Protein AF-A0A927RH29-F1 (afdb_monomer_lite)

Secondary structure (DSSP, 8-state):
------------SS----THHHHTT--TT----S-PPEEEEEEEEEESSEEEEES-SEEETT--EEEEEEEPTTEEEEEEEETTEE-GGG-BTTEEEE-S--S-EEEEEEEEE-TT-EEEPB-SSPPPSSSS--GGGGGSPEEE--EEEETTS--------EEEEEEETTEEEEEEEEE-TT--TT-EEEEEEESS-SS-S--B-TTT--B--------GGGTEEEEEEETTS-EEPPTT---TTT-EEEEEEETTEEEEEEEEE--SSSPP-TT-EEEEEEEEEEE-TT-SSEEEEEESS-----SSS---S-S----TT--------PEEEEE-----

Foldseek 3Di:
DDDDPDPPDPDDDDDDDDPVVVVPPPDPPDDPPDDQDKAAEDEDAEAAAWDKDKPDGIDGAQAKIKIATGGAFQKDWPFKDKPNHTCPVVQDPRMDMDGRDDYYIYIYTYMDGDPQAFEAEAPPPDDDQAFDDDPVQVQGDKQQLQAKDFPVGDDGDGFRWIKTWHDHQFFIKIKTDGFDQADDDPKKKKKWKALQDFWFCQPCPPVNSDRDSPPLLPPLQQRTAMWIAGQQRDTFDFVNHDPVVFKDWHKDQDNGGIIIMMTGTGNYPDGDDAFGKMFIWMKIFDDHPPDLDTRMMTIRVRPDPPDDDDPLPDPPGQRVSGDDDRPDITHIYGHHYHDD

Radius of gyration: 29.56 Å; chains: 1; bounding box: 60×44×100 Å

pLDDT: mean 71.75, std 21.72, range [25.16, 98.06]

Structure (mmCIF, N/CA/C/O backbone):
data_AF-A0A927RH29-F1
#
_entry.id   AF-A0A927RH29-F1
#
loop_
_atom_site.group_PDB
_atom_site.id
_atom_site.type_symbol
_atom_site.label_atom_id
_atom_site.label_alt_id
_atom_site.label_comp_id
_atom_site.label_asym_id
_atom_site.label_entity_id
_atom_site.label_seq_id
_atom_site.pdbx_PDB_ins_code
_atom_site.Cartn_x
_atom_site.Cartn_y
_atom_site.Cartn_z
_atom_site.occupancy
_atom_site.B_iso_or_equiv
_atom_site.auth_seq_id
_atom_site.auth_comp_id
_atom_site.auth_asym_id
_atom_site.auth_atom_id
_atom_site.pdbx_PDB_model_num
ATOM 1 N N . MET A 1 1 ? -6.972 16.260 46.320 1.00 31.03 1 MET A N 1
ATOM 2 C CA . MET A 1 1 ? -7.928 16.038 45.221 1.00 31.03 1 MET A CA 1
ATOM 3 C C . MET A 1 1 ? -7.974 14.531 44.972 1.00 31.03 1 MET A C 1
ATOM 5 O O . MET A 1 1 ? -7.191 14.024 44.192 1.00 31.03 1 MET A O 1
ATOM 9 N N . TYR A 1 2 ? -8.796 13.814 45.741 1.00 25.16 2 TYR A N 1
ATOM 10 C CA . TYR A 1 2 ? -9.277 12.467 45.424 1.00 25.16 2 TYR A CA 1
ATOM 11 C C . TYR A 1 2 ? -10.787 12.514 45.639 1.00 25.16 2 TYR A C 1
ATOM 13 O O . TYR A 1 2 ? -11.258 13.100 46.615 1.00 25.16 2 TYR A O 1
ATOM 21 N N . SER A 1 3 ? -11.498 12.023 44.631 1.00 26.33 3 SER A N 1
ATOM 22 C CA . SER A 1 3 ? -12.940 12.109 44.432 1.00 26.33 3 SER A CA 1
ATOM 23 C C . SER A 1 3 ? -13.722 11.602 45.646 1.00 26.33 3 SER A C 1
ATOM 25 O O . SER A 1 3 ? -13.503 10.486 46.114 1.00 26.33 3 SER A O 1
ATOM 27 N N . VAL A 1 4 ? -14.629 12.434 46.161 1.00 28.95 4 VAL A N 1
ATOM 28 C CA . VAL A 1 4 ? -15.566 12.065 47.225 1.00 28.95 4 VAL A CA 1
ATOM 29 C C . VAL A 1 4 ? -16.703 11.276 46.581 1.00 28.95 4 VAL A C 1
ATOM 31 O O . VAL A 1 4 ? -17.595 11.852 45.956 1.00 28.95 4 VAL A O 1
ATOM 34 N N . LEU A 1 5 ? -16.662 9.951 46.730 1.00 30.53 5 LEU A N 1
ATOM 35 C CA . LEU A 1 5 ? -17.785 9.070 46.427 1.00 30.53 5 LEU A CA 1
ATOM 36 C C . LEU A 1 5 ? -18.948 9.473 47.343 1.00 30.53 5 LEU A C 1
ATOM 38 O O . LEU A 1 5 ? -18.948 9.202 48.543 1.00 30.53 5 LEU A O 1
ATOM 42 N N . SER A 1 6 ? -19.909 10.202 46.785 1.00 30.77 6 SER A N 1
ATOM 43 C CA . SER A 1 6 ? -21.075 10.682 47.519 1.00 30.77 6 SER A CA 1
ATOM 44 C C . SER A 1 6 ? -22.064 9.527 47.661 1.00 30.77 6 SER A C 1
ATOM 46 O O . SER A 1 6 ? -22.909 9.310 46.799 1.00 30.77 6 SER A O 1
ATOM 48 N N . ILE A 1 7 ? -21.934 8.751 48.737 1.00 37.16 7 ILE A N 1
ATOM 49 C CA . ILE A 1 7 ? -22.943 7.767 49.139 1.00 37.16 7 ILE A CA 1
ATOM 50 C C . ILE A 1 7 ? -24.111 8.551 49.745 1.00 37.16 7 ILE A C 1
ATOM 52 O O . ILE A 1 7 ? -24.059 8.993 50.893 1.00 37.16 7 ILE A O 1
ATOM 56 N N . LEU A 1 8 ? -25.161 8.768 48.953 1.00 33.16 8 LEU A N 1
ATOM 57 C CA . LEU A 1 8 ? -26.413 9.347 49.428 1.00 33.16 8 LEU A CA 1
ATOM 58 C C . LEU A 1 8 ? -27.183 8.270 50.208 1.00 33.16 8 LEU A C 1
ATOM 60 O O . LEU A 1 8 ? -27.933 7.479 49.643 1.00 33.16 8 LEU A O 1
ATOM 64 N N . LEU A 1 9 ? -26.965 8.215 51.521 1.00 36.88 9 LEU A N 1
ATOM 65 C CA . LEU A 1 9 ? -27.687 7.315 52.414 1.00 36.88 9 LEU A CA 1
ATOM 66 C C . LEU A 1 9 ? -29.057 7.935 52.747 1.00 36.88 9 LEU A C 1
ATOM 68 O O . LEU A 1 9 ? -29.173 8.772 53.642 1.00 36.88 9 LEU A O 1
ATOM 72 N N . VAL A 1 10 ? -30.110 7.553 52.020 1.00 34.38 10 VAL A N 1
ATOM 73 C CA . VAL A 1 10 ? -31.491 7.901 52.394 1.00 34.38 10 VAL A CA 1
ATOM 74 C C . VAL A 1 10 ? -31.928 6.960 53.515 1.00 34.38 10 VAL A C 1
ATOM 76 O O . VAL A 1 10 ? -32.541 5.922 53.276 1.00 34.38 10 VAL A O 1
ATOM 79 N N . LEU A 1 11 ? -31.592 7.305 54.758 1.00 37.84 11 LEU A N 1
ATOM 80 C CA . LEU A 1 11 ? -32.200 6.665 55.920 1.00 37.84 11 LEU A CA 1
ATOM 81 C C . LEU A 1 11 ? -33.554 7.323 56.182 1.00 37.84 11 LEU A C 1
ATOM 83 O O . LEU A 1 11 ? -33.650 8.447 56.675 1.00 37.84 11 LEU A O 1
ATOM 87 N N . GLY A 1 12 ? -34.617 6.602 55.831 1.00 36.62 12 GLY A N 1
ATOM 88 C CA . GLY A 1 12 ? -35.939 6.876 56.368 1.00 36.62 12 GLY A CA 1
ATOM 89 C C . GLY A 1 12 ? -35.887 6.807 57.895 1.00 36.62 12 GLY A C 1
ATOM 90 O O . GLY A 1 12 ? -35.445 5.807 58.449 1.00 36.62 12 GLY A O 1
ATOM 91 N N . LEU A 1 13 ? -36.379 7.874 58.531 1.00 38.78 13 LEU A N 1
ATOM 92 C CA . LEU A 1 13 ? -36.550 8.075 59.976 1.00 38.78 13 LEU A CA 1
ATOM 93 C C . LEU A 1 13 ? -35.280 8.486 60.758 1.00 38.78 13 LEU A C 1
ATOM 95 O O . LEU A 1 13 ? -34.628 7.696 61.425 1.00 38.78 13 LEU A O 1
ATOM 99 N N . GLY A 1 14 ? -35.034 9.800 60.794 1.00 37.03 14 GLY A N 1
ATOM 100 C CA . GLY A 1 14 ? -34.924 10.516 62.074 1.00 37.03 14 GLY A CA 1
ATOM 101 C C . GLY A 1 14 ? -33.607 10.504 62.861 1.00 37.03 14 GLY A C 1
ATOM 102 O O . GLY A 1 14 ? -33.621 11.018 63.976 1.00 37.03 14 GLY A O 1
ATOM 103 N N . CYS A 1 15 ? -32.484 10.011 62.334 1.00 37.75 15 CYS A N 1
ATOM 104 C CA . CYS A 1 15 ? -31.188 10.122 63.020 1.00 37.75 15 CYS A CA 1
ATOM 105 C C . CYS A 1 15 ? -30.146 10.864 62.175 1.00 37.75 15 CYS A C 1
ATOM 107 O O . CYS A 1 15 ? -29.741 10.405 61.111 1.00 37.75 15 CYS A O 1
ATOM 109 N N . SER A 1 16 ? -29.693 12.018 62.671 1.00 42.19 16 SER A N 1
ATOM 110 C CA . SER A 1 16 ? -28.527 12.736 62.156 1.00 42.19 16 SER A CA 1
ATOM 111 C C . SER A 1 16 ? -27.254 12.123 62.745 1.00 42.19 16 SER A C 1
ATOM 113 O O . SER A 1 16 ? -26.939 12.370 63.908 1.00 42.19 16 SER A O 1
ATOM 115 N N . CYS A 1 17 ? -26.518 11.341 61.960 1.00 44.75 17 CYS A N 1
ATOM 116 C CA . CYS A 1 17 ? -25.171 10.899 62.323 1.00 44.75 17 CYS A CA 1
ATOM 117 C C . CYS A 1 17 ? -24.142 11.808 61.641 1.00 44.75 17 CYS A C 1
ATOM 119 O O . CYS A 1 17 ? -24.267 12.122 60.457 1.00 44.75 17 CYS A O 1
ATOM 121 N N . SER A 1 18 ? -23.141 12.266 62.394 1.00 46.47 18 SER A N 1
ATOM 122 C CA . SER A 1 18 ? -22.056 13.090 61.853 1.00 46.47 18 SER A CA 1
ATOM 123 C C . SER A 1 18 ? -20.977 12.206 61.218 1.00 46.47 18 SER A C 1
ATOM 125 O O . SER A 1 18 ? -20.671 11.129 61.727 1.00 46.47 18 SER A O 1
ATOM 127 N N . LEU A 1 19 ? -20.373 12.675 60.122 1.00 45.78 19 LEU A N 1
ATOM 128 C CA . LEU A 1 19 ? -19.355 11.954 59.339 1.00 45.78 19 LEU A CA 1
ATOM 129 C C . LEU A 1 19 ? -18.135 11.502 60.177 1.00 45.78 19 LEU A C 1
ATOM 131 O O . LEU A 1 19 ? -17.440 10.564 59.797 1.00 45.78 19 LEU A O 1
ATOM 135 N N . GLY A 1 20 ? -17.894 12.142 61.328 1.00 45.97 20 GLY A N 1
ATOM 136 C CA . GLY A 1 20 ? -16.797 11.811 62.240 1.00 45.97 20 GLY A CA 1
ATOM 137 C C . GLY A 1 20 ? -16.942 10.458 62.944 1.00 45.97 20 GLY A C 1
ATOM 138 O O . GLY A 1 20 ? -15.937 9.812 63.206 1.00 45.97 20 GLY A O 1
ATOM 139 N N . GLU A 1 21 ? -18.164 9.974 63.188 1.00 49.41 21 GLU A N 1
ATOM 140 C CA . GLU A 1 21 ? -18.372 8.683 63.873 1.00 49.41 21 GLU A CA 1
ATOM 141 C C . GLU A 1 21 ? -18.176 7.472 62.945 1.00 49.41 21 GLU A C 1
ATOM 143 O O . GLU A 1 21 ? -17.972 6.354 63.416 1.00 49.41 21 GLU A O 1
ATOM 148 N N . PHE A 1 22 ? -18.195 7.685 61.624 1.00 47.50 22 PHE A N 1
ATOM 149 C CA . PHE A 1 22 ? -18.010 6.627 60.627 1.00 47.50 22 PHE A CA 1
ATOM 150 C C . PHE A 1 22 ? -16.530 6.250 60.433 1.00 47.50 22 PHE A C 1
ATOM 152 O O . PHE A 1 22 ? -16.221 5.112 60.093 1.00 47.50 22 PHE A O 1
ATOM 159 N N . LEU A 1 23 ? -15.608 7.190 60.678 1.00 50.31 23 LEU A N 1
ATOM 160 C CA . LEU A 1 23 ? -14.163 6.991 60.501 1.00 50.31 23 LEU A CA 1
ATOM 161 C C . LEU A 1 23 ? -13.470 6.374 61.732 1.00 50.31 23 LEU A C 1
ATOM 163 O O . LEU A 1 23 ? -12.360 5.867 61.603 1.00 50.31 23 LEU A O 1
ATOM 167 N N . ASP A 1 24 ? -14.136 6.349 62.891 1.00 50.16 24 ASP A N 1
ATOM 168 C CA . ASP A 1 24 ? -13.588 5.865 64.172 1.00 50.16 24 ASP A CA 1
ATOM 169 C C . ASP A 1 24 ? -13.822 4.359 64.433 1.00 50.16 24 ASP A C 1
ATOM 171 O O . ASP A 1 24 ? -13.687 3.877 65.558 1.00 50.16 24 ASP A O 1
ATOM 175 N N . GLY A 1 25 ? -14.193 3.584 63.407 1.00 47.16 25 GLY A N 1
ATOM 176 C CA . GLY A 1 25 ? -14.268 2.118 63.499 1.00 47.16 25 GLY A CA 1
ATOM 177 C C . GLY A 1 25 ? -15.360 1.568 64.430 1.00 47.16 25 GLY A C 1
ATOM 178 O O . GLY A 1 25 ? -15.318 0.398 64.793 1.00 47.16 25 GLY A O 1
ATOM 179 N N . LYS A 1 26 ? -16.357 2.377 64.819 1.00 51.28 26 LYS A N 1
ATOM 180 C CA . LYS A 1 26 ? -17.443 1.969 65.736 1.00 51.28 26 LYS A CA 1
ATOM 181 C C . LYS A 1 26 ? -18.647 1.286 65.074 1.00 51.28 26 LYS A C 1
ATOM 183 O O . LYS A 1 26 ? -19.593 0.932 65.772 1.00 51.28 26 LYS A O 1
ATOM 188 N N . PHE A 1 27 ? -18.612 1.064 63.762 1.00 52.25 27 PHE A N 1
ATOM 189 C CA . PHE A 1 27 ? -19.659 0.348 63.028 1.00 52.25 27 PHE A CA 1
ATOM 190 C C . PHE A 1 27 ? -19.120 -0.961 62.438 1.00 52.25 27 PHE A C 1
ATOM 192 O O . PHE A 1 27 ? -18.966 -1.099 61.227 1.00 52.25 27 PHE A O 1
ATOM 199 N N . GLU A 1 28 ? -18.853 -1.952 63.290 1.00 45.59 28 GLU A N 1
ATOM 200 C CA . GLU A 1 28 ? -18.748 -3.343 62.839 1.00 45.59 28 GLU A CA 1
ATOM 201 C C . GLU A 1 28 ? -20.169 -3.885 62.635 1.00 45.59 28 GLU A C 1
ATOM 203 O O . GLU A 1 28 ? -20.903 -4.113 63.596 1.00 45.59 28 GLU A O 1
ATOM 208 N N . GLY A 1 29 ? -20.602 -4.025 61.379 1.00 46.66 29 GLY A N 1
ATOM 209 C CA . GLY A 1 29 ? -21.922 -4.596 61.081 1.00 46.66 29 GLY A CA 1
ATOM 210 C C . GLY A 1 29 ? -22.591 -4.163 59.780 1.00 46.66 29 GLY A C 1
ATOM 211 O O . GLY A 1 29 ? -23.619 -4.739 59.430 1.00 46.66 29 GLY A O 1
ATOM 212 N N . PHE A 1 30 ? -22.035 -3.212 59.021 1.00 48.28 30 PHE A N 1
ATOM 213 C CA . PHE A 1 30 ? -22.522 -2.969 57.661 1.00 48.28 30 PHE A CA 1
ATOM 214 C C . PHE A 1 30 ? -22.058 -4.097 56.741 1.00 48.28 30 PHE A C 1
ATOM 216 O O . PHE A 1 30 ? -20.988 -4.043 56.142 1.00 48.28 30 PHE A O 1
ATOM 223 N N . GLN A 1 31 ? -22.880 -5.134 56.613 1.00 44.03 31 GLN A N 1
ATOM 224 C CA . GLN A 1 31 ? -22.827 -5.964 55.422 1.00 44.03 31 GLN A CA 1
ATOM 225 C C . GLN A 1 31 ? -23.513 -5.197 54.295 1.00 44.03 31 GLN A C 1
ATOM 227 O O . GLN A 1 31 ? -24.666 -4.782 54.438 1.00 44.03 31 GLN A O 1
ATOM 232 N N . GLN A 1 32 ? -22.802 -4.998 53.183 1.00 47.84 32 GLN A N 1
ATOM 233 C CA . GLN A 1 32 ? -23.398 -4.565 51.925 1.00 47.84 32 GLN A CA 1
ATOM 234 C C . GLN A 1 32 ? -24.427 -5.628 51.518 1.00 47.84 32 GLN A C 1
ATOM 236 O O . GLN A 1 32 ? -24.107 -6.646 50.915 1.00 47.84 32 GLN A O 1
ATOM 241 N N . THR A 1 33 ? -25.670 -5.436 51.947 1.00 44.59 33 THR A N 1
ATOM 242 C CA . THR A 1 33 ? -26.780 -6.367 51.733 1.00 44.59 33 THR A CA 1
ATOM 243 C C . THR A 1 33 ? -27.532 -5.922 50.496 1.00 44.59 33 THR A C 1
ATOM 245 O O . THR A 1 33 ? -28.605 -5.332 50.538 1.00 44.59 33 THR A O 1
ATOM 248 N N . GLY A 1 34 ? -26.905 -6.178 49.361 1.00 51.03 34 GLY A N 1
ATOM 249 C CA . GLY A 1 34 ? -27.503 -5.991 48.057 1.00 51.03 34 GLY A CA 1
ATOM 250 C C . GLY A 1 34 ? -26.473 -6.372 47.023 1.00 51.03 34 GLY A C 1
ATOM 251 O O . GLY A 1 34 ? -25.455 -5.694 46.905 1.00 51.03 34 GLY A O 1
ATOM 252 N N . ASN A 1 35 ? -26.725 -7.453 46.285 1.00 58.84 35 ASN A N 1
ATOM 253 C CA . ASN A 1 35 ? -26.053 -7.624 45.006 1.00 58.84 35 ASN A CA 1
ATOM 254 C C . ASN A 1 35 ? -26.361 -6.350 44.219 1.00 58.84 35 ASN A C 1
ATOM 256 O O . ASN A 1 35 ? -27.534 -6.078 43.943 1.00 58.84 35 ASN A O 1
ATOM 260 N N . LEU A 1 36 ? -25.339 -5.533 43.942 1.00 68.56 36 LEU A N 1
ATOM 261 C CA . LEU A 1 36 ? -25.496 -4.445 42.987 1.00 68.56 36 LEU A CA 1
ATOM 262 C C . LEU A 1 36 ? -26.058 -5.077 41.720 1.00 68.56 36 LEU A C 1
ATOM 264 O O . LEU A 1 36 ? -25.614 -6.152 41.310 1.00 68.56 36 LEU A O 1
ATOM 268 N N . LYS A 1 37 ? -27.105 -4.466 41.170 1.00 87.38 37 LYS A N 1
ATOM 269 C CA . LYS A 1 37 ? -27.718 -4.979 39.955 1.00 87.38 37 LYS A CA 1
ATOM 270 C C . LYS A 1 37 ? -26.629 -5.025 38.881 1.00 87.38 37 LYS A C 1
ATOM 272 O O . LYS A 1 37 ? -25.976 -4.016 38.632 1.00 87.38 37 LYS A O 1
ATOM 277 N N . GLU A 1 38 ? -26.392 -6.208 38.327 1.00 92.31 38 GLU A N 1
ATOM 278 C CA . GLU A 1 38 ? -25.424 -6.403 37.251 1.00 92.31 38 GLU A CA 1
ATOM 279 C C . GLU A 1 38 ? -26.130 -6.234 35.905 1.00 92.31 38 GLU A C 1
ATOM 281 O O . GLU A 1 38 ? -27.255 -6.704 35.718 1.00 92.31 38 GLU A O 1
ATOM 286 N N . TYR A 1 39 ? -25.437 -5.594 34.973 1.00 95.12 39 TYR A N 1
ATOM 287 C CA . TYR A 1 39 ? -25.798 -5.497 33.568 1.00 95.12 39 TYR A CA 1
ATOM 288 C C . TYR A 1 39 ? -24.744 -6.189 32.712 1.00 95.12 39 TYR A C 1
ATOM 290 O O . TYR A 1 39 ? -23.592 -6.366 33.122 1.00 95.12 39 TYR A O 1
ATOM 298 N N . SER A 1 40 ? -25.152 -6.568 31.513 1.00 94.25 40 SER A N 1
ATOM 299 C CA . SER A 1 40 ? -24.313 -7.212 30.511 1.00 94.25 40 SER A CA 1
ATOM 300 C C . SER A 1 40 ? -23.966 -6.251 29.378 1.00 94.25 40 SER A C 1
ATOM 302 O O . SER A 1 40 ? -24.777 -5.410 28.983 1.00 94.25 40 SER A O 1
ATOM 304 N N . ALA A 1 41 ? -22.756 -6.397 28.841 1.00 95.81 41 ALA A N 1
ATOM 305 C CA . ALA A 1 41 ? -22.388 -5.852 27.540 1.00 95.81 41 ALA A CA 1
ATOM 306 C C . ALA A 1 41 ? -22.298 -6.989 26.526 1.00 95.81 41 ALA A C 1
ATOM 308 O O . ALA A 1 41 ? -21.639 -8.001 26.764 1.00 95.81 41 ALA A O 1
ATOM 309 N N . THR A 1 42 ? -22.965 -6.822 25.391 1.00 96.31 42 THR A N 1
ATOM 310 C CA . THR A 1 42 ? -22.986 -7.815 24.318 1.00 96.31 42 THR A CA 1
ATOM 311 C C . THR A 1 42 ? -22.739 -7.159 22.971 1.00 96.31 42 THR A C 1
ATOM 313 O O . THR A 1 42 ? -23.097 -6.003 22.731 1.00 96.31 42 THR A O 1
ATOM 316 N N . VAL A 1 43 ? -22.110 -7.917 22.078 1.00 96.12 43 VAL A N 1
ATOM 317 C CA . VAL A 1 43 ? -22.045 -7.563 20.664 1.00 96.12 43 VAL A CA 1
ATOM 318 C C . VAL A 1 43 ? -23.362 -7.992 20.026 1.00 96.12 43 VAL A C 1
ATOM 320 O O . VAL A 1 43 ? -23.743 -9.157 20.124 1.00 96.12 43 VAL A O 1
ATOM 323 N N . GLY A 1 44 ? -24.055 -7.046 19.400 1.00 94.81 44 GLY A N 1
ATOM 324 C CA . GLY A 1 44 ? -25.215 -7.311 18.563 1.00 94.81 44 GLY A CA 1
ATOM 325 C C . GLY A 1 44 ? -24.765 -7.741 17.168 1.00 94.81 44 GLY A C 1
ATOM 326 O O . GLY A 1 44 ? -24.268 -8.847 16.962 1.00 94.81 44 GLY A O 1
ATOM 327 N N . VAL A 1 45 ? -24.939 -6.860 16.191 1.00 94.81 45 VAL A N 1
ATOM 328 C CA . VAL A 1 45 ? -24.606 -7.097 14.788 1.00 94.81 45 VAL A CA 1
ATOM 329 C C . VAL A 1 45 ? -23.276 -6.439 14.436 1.00 94.81 45 VAL A C 1
ATOM 331 O O . VAL A 1 45 ? -23.125 -5.222 14.533 1.00 94.81 45 VAL A O 1
ATOM 334 N N . ILE A 1 46 ? -22.344 -7.242 13.921 1.00 95.31 46 ILE A N 1
ATOM 335 C CA . ILE A 1 46 ? -21.165 -6.756 13.200 1.00 95.31 46 ILE A CA 1
ATOM 336 C C . ILE A 1 46 ? -21.400 -6.939 11.698 1.00 95.31 46 ILE A C 1
ATOM 338 O O . ILE A 1 46 ? -21.729 -8.033 11.238 1.00 95.31 46 ILE A O 1
ATOM 342 N N . ARG A 1 47 ? -21.242 -5.861 10.927 1.00 93.81 47 ARG A N 1
ATOM 343 C CA . ARG A 1 47 ? -21.223 -5.882 9.456 1.00 93.81 47 ARG A CA 1
ATOM 344 C C . ARG A 1 47 ? -19.860 -5.409 8.967 1.00 93.81 47 ARG A C 1
ATOM 346 O O . ARG A 1 47 ? -19.366 -4.405 9.464 1.00 93.81 47 ARG A O 1
ATOM 353 N N . GLY A 1 48 ? -19.293 -6.076 7.968 1.00 87.94 48 GLY A N 1
ATOM 354 C CA . GLY A 1 48 ? -17.936 -5.785 7.492 1.00 87.94 48 GLY A CA 1
ATOM 355 C C . GLY A 1 48 ? -16.859 -6.489 8.325 1.00 87.94 48 GLY A C 1
ATOM 356 O O . GLY A 1 48 ? -17.157 -7.465 9.014 1.00 87.94 48 GLY A O 1
ATOM 357 N N . LYS A 1 49 ? -15.612 -6.020 8.218 1.00 82.69 49 LYS A N 1
ATOM 358 C CA . LYS A 1 49 ? -14.416 -6.678 8.764 1.00 82.69 49 LYS A CA 1
ATOM 359 C C . LYS A 1 49 ? -13.856 -5.919 9.974 1.00 82.69 49 LYS A C 1
ATOM 361 O O . LYS A 1 49 ? -13.411 -4.777 9.850 1.00 82.69 49 LYS A O 1
ATOM 366 N N . GLY A 1 50 ? -13.921 -6.545 11.146 1.00 90.56 50 GLY A N 1
ATOM 367 C CA . GLY A 1 50 ? -13.447 -5.992 12.412 1.00 90.56 50 GLY A CA 1
ATOM 368 C C . GLY A 1 50 ? -14.086 -6.662 13.628 1.00 90.56 50 GLY A C 1
ATOM 369 O O . GLY A 1 50 ? -14.891 -7.587 13.511 1.00 90.56 50 GLY A O 1
ATOM 370 N N . GLN A 1 51 ? -13.744 -6.174 14.819 1.00 94.56 51 GLN A N 1
ATOM 371 C CA . GLN A 1 51 ? -14.195 -6.725 16.101 1.00 94.56 51 GLN A CA 1
ATOM 372 C C . GLN A 1 51 ? -14.520 -5.634 17.131 1.00 94.56 51 GLN A C 1
ATOM 374 O O . GLN A 1 51 ? -14.077 -4.490 17.022 1.00 94.56 51 GLN A O 1
ATOM 379 N N . VAL A 1 52 ? -15.272 -6.011 18.166 1.00 96.75 52 VAL A N 1
ATOM 380 C CA . VAL A 1 52 ? -15.576 -5.178 19.337 1.00 96.75 52 VAL A CA 1
ATOM 381 C C . VAL A 1 52 ? -15.050 -5.883 20.580 1.00 96.75 52 VAL A C 1
ATOM 383 O O . VAL A 1 52 ? -15.244 -7.085 20.743 1.00 96.75 52 VAL A O 1
ATOM 386 N N . VAL A 1 53 ? -14.386 -5.133 21.453 1.00 95.81 53 VAL A N 1
ATOM 387 C CA . VAL A 1 53 ? -13.813 -5.618 22.707 1.00 95.81 53 VAL A CA 1
ATOM 388 C C . VAL A 1 53 ? -14.343 -4.764 23.849 1.00 95.81 53 VAL A C 1
ATOM 390 O O . VAL A 1 53 ? -14.299 -3.536 23.788 1.00 95.81 53 VAL A O 1
ATOM 393 N N . PHE A 1 54 ? -14.822 -5.422 24.898 1.00 96.00 54 PHE A N 1
ATOM 394 C CA . PHE A 1 54 ? -15.223 -4.782 26.145 1.00 96.00 54 PHE A CA 1
ATOM 395 C C . PHE A 1 54 ? -14.105 -4.922 27.177 1.00 96.00 54 PHE A C 1
ATOM 397 O O . PHE A 1 54 ? -13.449 -5.963 27.230 1.00 96.00 54 PHE A O 1
ATOM 404 N N . ASP A 1 55 ? -13.905 -3.915 28.031 1.00 95.69 55 ASP A N 1
ATOM 405 C CA . ASP A 1 55 ? -12.995 -4.048 29.180 1.00 95.69 55 ASP A CA 1
ATOM 406 C C . ASP A 1 55 ? -13.523 -5.042 30.231 1.00 95.69 55 ASP A C 1
ATOM 408 O O . ASP A 1 55 ? -12.748 -5.585 31.019 1.00 95.69 55 ASP A O 1
ATOM 412 N N . LYS A 1 56 ? -14.837 -5.299 30.230 1.00 91.75 56 LYS A N 1
ATOM 413 C CA . LYS A 1 56 ? -15.530 -6.278 31.079 1.00 91.75 56 LYS A CA 1
ATOM 414 C C . LYS A 1 56 ? -16.875 -6.699 30.492 1.00 91.75 56 LYS A C 1
ATOM 416 O O . LYS A 1 56 ? -17.551 -5.917 29.834 1.00 91.75 56 LYS A O 1
ATOM 421 N N . GLU A 1 57 ? -17.289 -7.926 30.796 1.00 82.94 57 GLU A N 1
ATOM 422 C CA . GLU A 1 57 ? -18.567 -8.497 30.334 1.00 82.94 57 GLU A CA 1
ATOM 423 C C . GLU A 1 57 ? -19.736 -8.208 31.288 1.00 82.94 57 GLU A C 1
ATOM 425 O O . GLU A 1 57 ? -20.892 -8.140 30.866 1.00 82.94 57 GLU A O 1
ATOM 430 N N . LYS A 1 58 ? -19.433 -8.023 32.579 1.00 89.38 58 LYS A N 1
ATOM 431 C CA . LYS A 1 58 ? -20.398 -7.721 33.640 1.00 89.38 58 LYS A CA 1
ATOM 432 C C . LYS A 1 58 ? -20.113 -6.368 34.266 1.00 89.38 58 LYS A C 1
ATOM 434 O O . LYS A 1 58 ? -18.968 -6.058 34.600 1.00 89.38 58 LYS A O 1
ATOM 439 N N . ILE A 1 59 ? -21.163 -5.574 34.436 1.00 93.44 59 ILE A N 1
ATOM 440 C CA . ILE A 1 59 ? -21.070 -4.170 34.832 1.00 93.44 59 ILE A CA 1
ATOM 441 C C . ILE A 1 59 ? -22.020 -3.934 36.001 1.00 93.44 59 ILE A C 1
ATOM 443 O O . ILE A 1 59 ? -23.219 -4.167 35.885 1.00 93.44 59 ILE A O 1
ATOM 447 N N . ASN A 1 60 ? -21.498 -3.455 37.126 1.00 92.31 60 ASN A N 1
ATOM 448 C CA . ASN A 1 60 ? -22.340 -3.058 38.253 1.00 92.31 60 ASN A CA 1
ATOM 449 C C . ASN A 1 60 ? -23.131 -1.786 37.915 1.00 92.31 60 ASN A C 1
ATOM 451 O O . ASN A 1 60 ? -22.621 -0.906 37.223 1.00 92.31 60 ASN A O 1
ATOM 455 N N . ASP A 1 61 ? -24.341 -1.662 38.456 1.00 92.25 61 ASP A N 1
ATOM 456 C CA . ASP A 1 61 ? -25.153 -0.444 38.365 1.00 92.25 61 ASP A CA 1
ATOM 457 C C . ASP A 1 61 ? -24.355 0.806 38.771 1.00 92.25 61 ASP A C 1
ATOM 459 O O . ASP A 1 61 ? -23.667 0.830 39.794 1.00 92.25 61 ASP A O 1
ATOM 463 N N . GLY A 1 62 ? -24.397 1.822 37.909 1.00 90.75 62 GLY A N 1
ATOM 464 C CA . GLY A 1 62 ? -23.660 3.075 38.051 1.00 90.75 62 GLY A CA 1
ATOM 465 C C . GLY A 1 62 ? -22.181 3.026 37.642 1.00 90.75 62 GLY A C 1
ATOM 466 O O . GLY A 1 62 ? -21.535 4.073 37.603 1.00 90.75 62 GLY A O 1
ATOM 467 N N . ALA A 1 63 ? -21.623 1.857 37.309 1.00 93.25 63 ALA A N 1
ATOM 468 C CA . ALA A 1 63 ? -20.244 1.752 36.831 1.00 93.25 63 ALA A CA 1
ATOM 469 C C . ALA A 1 63 ? -20.099 2.229 35.375 1.00 93.25 63 ALA A C 1
ATOM 471 O O . ALA A 1 63 ? -21.083 2.419 34.659 1.00 93.25 63 ALA A O 1
ATOM 472 N N . SER A 1 64 ? -18.853 2.418 34.938 1.00 95.38 64 SER A N 1
ATOM 473 C CA . SER A 1 64 ? -18.515 2.742 33.552 1.00 95.38 64 SER A CA 1
ATOM 474 C C . SER A 1 64 ? -18.093 1.504 32.760 1.00 95.38 64 SER A C 1
ATOM 476 O O . SER A 1 64 ? -17.643 0.522 33.350 1.00 95.38 64 SER A O 1
ATOM 478 N N . LEU A 1 65 ? -18.200 1.554 31.433 1.00 96.44 65 LEU A N 1
ATOM 479 C CA . LEU A 1 65 ? -17.772 0.527 30.478 1.00 96.44 65 LEU A CA 1
ATOM 480 C C . LEU A 1 65 ? -16.903 1.175 29.395 1.00 96.44 65 LEU A C 1
ATOM 482 O O . LEU A 1 65 ? -17.282 2.215 28.855 1.00 96.44 65 LEU A O 1
ATOM 486 N N . THR A 1 66 ? -15.786 0.538 29.042 1.00 96.50 66 THR A N 1
ATOM 487 C CA . THR A 1 66 ? -14.981 0.930 27.877 1.00 96.50 66 THR A CA 1
ATOM 488 C C . THR A 1 66 ? -15.208 -0.059 26.742 1.00 96.50 66 THR A C 1
ATOM 490 O O . THR A 1 66 ? -15.055 -1.269 26.909 1.00 96.50 66 THR A O 1
ATOM 493 N N . ILE A 1 67 ? -15.560 0.472 25.576 1.00 97.56 67 ILE A N 1
ATOM 494 C CA . ILE A 1 67 ? -15.774 -0.275 24.341 1.00 97.56 67 ILE A CA 1
ATOM 495 C C . ILE A 1 67 ? -14.656 0.111 23.380 1.00 97.56 67 ILE A C 1
ATOM 497 O O . ILE A 1 67 ? -14.528 1.279 23.015 1.00 97.56 67 ILE A O 1
ATOM 501 N N . THR A 1 68 ? -13.863 -0.864 22.953 1.00 96.19 68 THR A N 1
ATOM 502 C CA . THR A 1 68 ? -12.866 -0.691 21.896 1.00 96.19 68 THR A CA 1
ATOM 503 C C . THR A 1 68 ? -13.364 -1.375 20.634 1.00 96.19 68 THR A C 1
ATOM 505 O O . THR A 1 68 ? -13.612 -2.579 20.617 1.00 96.19 68 THR A O 1
ATOM 508 N N . VAL A 1 69 ? -13.474 -0.614 19.557 1.00 96.38 69 VAL A N 1
ATOM 509 C CA . VAL A 1 69 ? -13.715 -1.126 18.214 1.00 96.38 69 VAL A CA 1
ATOM 510 C C . VAL A 1 69 ? -12.357 -1.336 17.547 1.00 96.38 69 VAL A C 1
ATOM 512 O O . VAL A 1 69 ? -11.457 -0.514 17.672 1.00 96.38 69 VAL A O 1
ATOM 515 N N . LYS A 1 70 ? -12.165 -2.453 16.858 1.00 90.94 70 LYS A N 1
ATOM 516 C CA . LYS A 1 70 ? -10.936 -2.727 16.111 1.00 90.94 70 LYS A CA 1
ATOM 517 C C . LYS A 1 70 ? -11.332 -3.084 14.683 1.00 90.94 70 LYS A C 1
ATOM 519 O O . LYS A 1 70 ? -11.689 -4.239 14.449 1.00 90.94 70 LYS A O 1
ATOM 524 N N . PRO A 1 71 ? -11.356 -2.109 13.761 1.00 87.75 71 PRO A N 1
ATOM 525 C CA . PRO A 1 71 ? -11.466 -2.409 12.340 1.00 87.75 71 PRO A CA 1
ATOM 526 C C . PRO 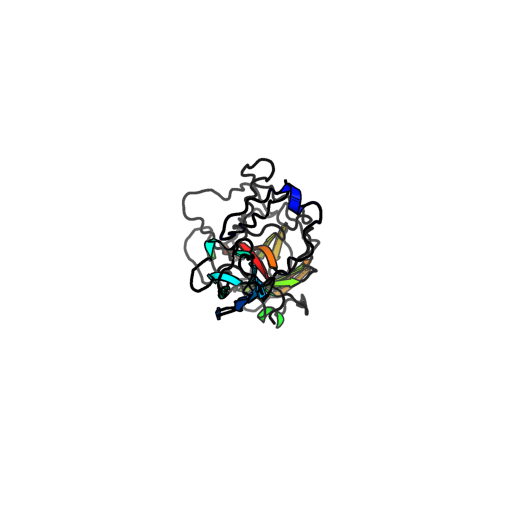A 1 71 ? -10.339 -3.354 11.919 1.00 87.75 71 PRO A C 1
ATOM 528 O O . PRO A 1 71 ? -9.214 -3.220 12.407 1.00 87.75 71 PRO A O 1
ATOM 531 N N . ASP A 1 72 ? -10.630 -4.292 11.021 1.00 79.38 72 ASP A N 1
ATOM 532 C CA . ASP A 1 72 ? -9.560 -5.025 10.346 1.00 79.38 72 ASP A CA 1
ATOM 533 C C . ASP A 1 72 ? -8.809 -4.066 9.409 1.00 79.38 72 ASP A C 1
ATOM 535 O O . ASP A 1 72 ? -9.357 -3.053 8.962 1.00 79.38 72 ASP A O 1
ATOM 539 N N . TYR A 1 73 ? -7.553 -4.372 9.085 1.00 67.88 73 TYR A N 1
ATOM 540 C CA . TYR A 1 73 ? -6.746 -3.522 8.207 1.00 67.88 73 TYR A CA 1
ATOM 541 C C . TYR A 1 73 ? -7.455 -3.233 6.871 1.00 67.88 73 TYR A C 1
ATOM 543 O O . TYR A 1 73 ? -8.134 -4.095 6.309 1.00 67.88 73 TYR A O 1
ATOM 551 N N . GLY A 1 74 ? -7.330 -1.994 6.384 1.00 67.25 74 GLY A N 1
ATOM 552 C CA . GLY A 1 74 ? -8.041 -1.517 5.191 1.00 67.25 74 GLY A CA 1
ATOM 553 C C . GLY A 1 74 ? -9.518 -1.174 5.423 1.00 67.25 74 GLY A C 1
ATOM 554 O O . GLY A 1 74 ? -10.214 -0.8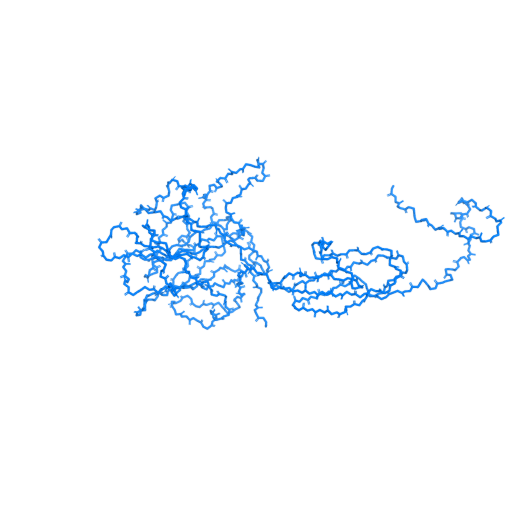30 4.472 1.00 67.25 74 GLY A O 1
ATOM 555 N N . ASN A 1 75 ? -10.012 -1.244 6.665 1.00 77.88 75 ASN A N 1
ATOM 556 C CA . ASN A 1 75 ? -11.382 -0.880 7.019 1.00 77.88 75 ASN A CA 1
ATOM 557 C C . ASN A 1 75 ? -11.406 0.254 8.049 1.00 77.88 75 ASN A C 1
ATOM 559 O O . ASN A 1 75 ? -10.489 0.424 8.852 1.00 77.88 75 ASN A O 1
ATOM 563 N N . LYS A 1 76 ? -12.510 0.999 8.067 1.00 84.19 76 LYS A N 1
ATOM 564 C CA . LYS A 1 76 ? -12.848 1.986 9.097 1.00 84.19 76 LYS A CA 1
ATOM 565 C C . LYS A 1 76 ? -14.244 1.736 9.646 1.00 84.19 76 LYS A C 1
ATOM 567 O O . LYS A 1 76 ? -15.063 1.042 9.042 1.00 84.19 76 LYS A O 1
ATOM 572 N N . VAL A 1 77 ? -14.529 2.322 10.803 1.00 92.19 77 VAL A N 1
ATOM 573 C CA . VAL A 1 77 ? -15.884 2.330 11.358 1.00 92.19 77 VAL A CA 1
ATOM 574 C C . VAL A 1 77 ? -16.756 3.261 10.516 1.00 92.19 77 VAL A C 1
ATOM 576 O O . VAL A 1 77 ? -16.506 4.461 10.463 1.00 92.19 77 VAL A O 1
ATOM 579 N N . LYS A 1 78 ? -17.790 2.704 9.882 1.00 93.69 78 LYS A N 1
ATOM 580 C CA . LYS A 1 78 ? -18.835 3.460 9.180 1.00 93.69 78 LYS A CA 1
ATOM 581 C C . LYS A 1 78 ? -19.947 3.878 10.134 1.00 93.69 78 LYS A C 1
ATOM 583 O O . LYS A 1 78 ? -20.449 4.991 10.054 1.00 93.69 78 LYS A O 1
ATOM 588 N N . ILE A 1 79 ? -20.381 2.946 10.985 1.00 96.38 79 ILE A N 1
ATOM 589 C CA . ILE A 1 79 ? -21.471 3.148 11.945 1.00 96.38 79 ILE A CA 1
ATOM 590 C C . ILE A 1 79 ? -21.109 2.455 13.256 1.00 96.38 79 ILE A C 1
ATOM 592 O O . ILE A 1 79 ? -20.740 1.281 13.255 1.00 96.38 79 ILE A O 1
ATOM 596 N N . PHE A 1 80 ? -21.284 3.155 14.371 1.00 97.56 80 PHE A N 1
ATOM 597 C CA . PHE A 1 80 ? -21.157 2.634 15.727 1.00 97.56 80 PHE A CA 1
ATOM 598 C C . PHE A 1 80 ? -22.418 2.976 16.522 1.00 97.56 80 PHE A C 1
ATOM 600 O O . PHE A 1 80 ? -22.726 4.149 16.740 1.00 97.56 80 PHE A O 1
ATOM 607 N N . LYS A 1 81 ? -23.162 1.952 16.949 1.00 98.06 81 LYS A N 1
ATOM 608 C CA . LYS A 1 81 ? -24.415 2.103 17.690 1.00 98.06 81 LYS A CA 1
ATOM 609 C C . LYS A 1 81 ? -24.363 1.398 19.029 1.00 98.06 81 LYS A C 1
ATOM 611 O O . LYS A 1 81 ? -23.861 0.284 19.144 1.00 98.06 81 LYS A O 1
ATOM 616 N N . ILE A 1 82 ? -24.971 2.036 20.021 1.00 96.69 82 ILE A N 1
ATOM 617 C CA . ILE A 1 82 ? -25.213 1.464 21.341 1.00 96.69 82 ILE A CA 1
ATOM 618 C C . ILE A 1 82 ? -26.718 1.506 21.584 1.00 96.69 82 ILE A C 1
ATOM 620 O O . ILE A 1 82 ? -27.319 2.580 21.533 1.00 96.69 82 ILE A O 1
ATOM 624 N N . ASN A 1 83 ? -27.339 0.351 21.828 1.00 96.06 83 ASN A N 1
ATOM 625 C CA . ASN A 1 83 ? -28.784 0.220 22.045 1.00 96.06 83 ASN A CA 1
ATOM 626 C C . ASN A 1 83 ? -29.613 0.935 20.954 1.00 96.06 83 ASN A C 1
ATOM 628 O O . ASN A 1 83 ? -30.560 1.662 21.250 1.00 96.06 83 ASN A O 1
ATOM 632 N N . ASN A 1 84 ? -29.238 0.735 19.683 1.00 95.19 84 ASN A N 1
ATOM 633 C CA . ASN A 1 84 ? -29.806 1.372 18.483 1.00 95.19 84 ASN A CA 1
ATOM 634 C C . ASN A 1 84 ? -29.600 2.893 18.337 1.00 95.19 84 ASN A C 1
ATOM 636 O O . ASN A 1 84 ? -30.050 3.465 17.341 1.00 95.19 84 ASN A O 1
ATOM 640 N N . ILE A 1 85 ? -28.913 3.553 19.268 1.00 96.50 85 ILE A N 1
ATOM 641 C CA . ILE A 1 85 ? -28.566 4.975 19.169 1.00 96.50 85 ILE A CA 1
ATOM 642 C C . ILE A 1 85 ? -27.201 5.100 18.497 1.00 96.50 85 ILE A C 1
ATOM 644 O O . ILE A 1 85 ? -26.275 4.373 18.843 1.00 96.50 85 ILE A O 1
ATOM 648 N N . ASP A 1 86 ? -27.081 6.013 17.537 1.00 97.00 86 ASP A N 1
ATOM 649 C CA . ASP A 1 86 ? -25.842 6.263 16.800 1.00 97.00 86 ASP A CA 1
ATOM 650 C C . ASP A 1 86 ? -24.863 7.127 17.612 1.00 97.00 86 ASP A C 1
ATOM 652 O O . ASP A 1 86 ? -25.205 8.218 18.078 1.00 97.00 86 ASP A O 1
ATOM 656 N N . TYR A 1 87 ? -23.647 6.615 17.788 1.00 96.75 87 TYR A N 1
ATOM 657 C CA . TYR A 1 87 ? -22.534 7.256 18.487 1.00 96.75 87 TYR A CA 1
ATOM 658 C C . TYR A 1 87 ? -21.294 7.401 17.593 1.00 96.75 87 TYR A C 1
ATOM 660 O O . TYR A 1 87 ? -20.224 7.717 18.109 1.00 96.75 87 TYR A O 1
ATOM 668 N N . THR A 1 88 ? -21.415 7.201 16.278 1.00 93.44 88 THR A N 1
ATOM 669 C CA . THR A 1 88 ? -20.283 7.157 15.334 1.00 93.44 88 THR A CA 1
ATOM 670 C C . THR A 1 88 ? -19.357 8.365 15.465 1.00 93.44 88 THR A C 1
ATOM 672 O O . THR A 1 88 ? -18.163 8.198 15.680 1.00 93.44 88 THR A O 1
ATOM 675 N N . GLU A 1 89 ? -19.899 9.583 15.458 1.00 92.00 89 GLU A N 1
ATOM 676 C CA . GLU A 1 89 ? -19.106 10.823 15.564 1.00 92.00 89 GLU A CA 1
ATOM 677 C C . GLU A 1 89 ? -18.465 11.046 16.946 1.00 92.00 89 GLU A C 1
ATOM 679 O O . GLU A 1 89 ? -17.623 11.927 17.120 1.00 92.00 89 GLU A O 1
ATOM 684 N N . LYS A 1 90 ? -18.881 10.279 17.959 1.00 91.31 90 LYS A N 1
ATOM 685 C CA . LYS A 1 90 ? -18.353 10.370 19.327 1.00 91.31 90 LYS A CA 1
ATOM 686 C C . LYS A 1 90 ? -17.299 9.304 19.621 1.00 91.31 90 LYS A C 1
ATOM 688 O O . LYS A 1 90 ? -16.682 9.362 20.684 1.00 91.31 90 LYS A O 1
ATOM 693 N N . LEU A 1 91 ? -17.108 8.345 18.718 1.00 90.75 91 LEU A N 1
ATOM 694 C CA . LEU A 1 91 ? -16.043 7.358 18.802 1.00 90.75 91 LEU A CA 1
ATOM 695 C C . LEU A 1 91 ? -14.707 8.066 18.535 1.00 90.75 91 LEU A C 1
ATOM 697 O O . LEU A 1 91 ? -14.513 8.644 17.469 1.00 90.75 91 LEU A O 1
ATOM 701 N N . LYS A 1 92 ? -13.792 8.051 19.507 1.00 83.56 92 LYS A N 1
ATOM 702 C CA . LYS A 1 92 ? -12.460 8.666 19.380 1.00 83.56 92 LYS A CA 1
ATOM 703 C C . LYS A 1 92 ? -11.404 7.587 19.481 1.00 83.56 92 LYS A C 1
ATOM 705 O O . LYS A 1 92 ? -11.477 6.774 20.394 1.00 83.56 92 LYS A O 1
ATOM 710 N N . ASP A 1 93 ? -10.458 7.561 18.547 1.00 84.69 93 ASP A N 1
ATOM 711 C CA . ASP A 1 93 ? -9.383 6.558 18.505 1.00 84.69 93 ASP A CA 1
ATOM 712 C C . ASP A 1 93 ? -9.916 5.114 18.605 1.00 84.69 93 ASP A C 1
ATOM 714 O O . ASP A 1 93 ? -9.350 4.247 19.268 1.00 84.69 93 ASP A O 1
ATOM 718 N N . ASN A 1 94 ? -11.072 4.876 17.976 1.00 89.06 94 ASN A N 1
ATOM 719 C CA . ASN A 1 94 ? -11.841 3.633 18.045 1.00 89.06 94 ASN A CA 1
ATOM 720 C C . ASN A 1 94 ? -12.228 3.172 19.467 1.00 89.06 94 ASN A C 1
ATOM 722 O O . ASN A 1 94 ? -12.538 2.000 19.680 1.00 89.06 94 ASN A O 1
ATOM 726 N N . ALA A 1 95 ? -12.259 4.078 20.443 1.00 92.31 95 ALA A N 1
ATOM 727 C CA . ALA A 1 95 ? -12.691 3.817 21.807 1.00 92.31 95 ALA A CA 1
ATOM 728 C C . ALA A 1 95 ? -13.892 4.692 22.199 1.00 92.31 95 ALA A C 1
ATOM 730 O O . ALA A 1 95 ? -14.022 5.854 21.801 1.00 92.31 95 ALA A O 1
ATOM 731 N N . PHE A 1 96 ? -14.781 4.121 23.009 1.00 96.31 96 PHE A N 1
ATOM 732 C CA . PHE A 1 96 ? -15.925 4.811 23.590 1.00 96.31 96 PHE A CA 1
ATOM 733 C C . PHE A 1 96 ? -16.086 4.424 25.058 1.00 96.31 96 PHE A C 1
ATOM 735 O O . PHE A 1 96 ? -16.061 3.240 25.394 1.00 96.31 96 PHE A O 1
ATOM 742 N N . VAL A 1 97 ? -16.281 5.414 25.928 1.00 95.81 97 VAL A N 1
ATOM 743 C CA . VAL A 1 97 ? -16.542 5.191 27.354 1.00 95.81 97 VAL A CA 1
ATOM 744 C C . VAL A 1 97 ? -17.983 5.575 27.652 1.00 95.81 97 VAL A C 1
ATOM 746 O O . VAL A 1 97 ? -18.413 6.686 27.342 1.00 95.81 97 VAL A O 1
ATOM 749 N N . ILE A 1 98 ? -18.725 4.648 28.252 1.00 95.12 98 ILE A N 1
ATOM 750 C CA . ILE A 1 98 ? -20.057 4.908 28.793 1.00 95.12 98 ILE A CA 1
ATOM 751 C C . ILE A 1 98 ? -19.935 4.978 30.307 1.00 95.12 98 ILE A C 1
ATOM 753 O O . ILE A 1 98 ? -19.504 4.010 30.927 1.00 95.12 98 ILE A O 1
ATOM 757 N N . ASP A 1 99 ? -20.353 6.087 30.903 1.00 94.88 99 ASP A N 1
ATOM 758 C CA . ASP A 1 99 ? -20.441 6.226 32.354 1.00 94.88 99 ASP A CA 1
ATOM 759 C C . ASP A 1 99 ? -21.858 5.931 32.853 1.00 94.88 99 ASP A C 1
ATOM 761 O O . ASP A 1 99 ? -22.838 6.098 32.124 1.00 94.88 99 ASP A O 1
ATOM 765 N N . ASN A 1 100 ? -21.968 5.553 34.130 1.00 93.19 100 ASN A N 1
ATOM 766 C CA . ASN A 1 100 ? -23.240 5.400 34.838 1.00 93.19 100 ASN A CA 1
ATOM 767 C C . ASN A 1 100 ? -24.229 4.438 34.144 1.00 93.19 100 ASN A C 1
ATOM 769 O O . ASN A 1 100 ? -25.367 4.797 33.828 1.00 93.19 100 ASN A O 1
ATOM 773 N N . ILE A 1 101 ? -23.789 3.201 33.905 1.00 94.50 101 ILE A N 1
ATOM 774 C CA . ILE A 1 101 ? -24.611 2.149 33.299 1.00 94.50 101 ILE A CA 1
ATOM 775 C C . ILE A 1 101 ? -25.783 1.776 34.215 1.00 94.50 101 ILE A C 1
ATOM 777 O O . ILE A 1 101 ? -25.597 1.422 35.376 1.00 94.50 101 ILE A O 1
ATOM 781 N N . THR A 1 102 ? -26.998 1.823 33.667 1.00 94.31 102 THR A N 1
ATOM 782 C CA . THR A 1 102 ? -28.260 1.503 34.372 1.00 94.31 102 THR A CA 1
ATOM 783 C C . THR A 1 102 ? -29.144 0.513 33.599 1.00 94.31 102 THR A C 1
ATOM 785 O O . THR A 1 102 ? -30.296 0.260 33.963 1.00 94.31 102 THR A O 1
ATOM 788 N N . SER A 1 103 ? -28.618 -0.068 32.519 1.00 94.62 103 SER A N 1
ATOM 789 C CA . SER A 1 103 ? -29.282 -1.078 31.692 1.00 94.62 103 SER A CA 1
ATOM 790 C C . SER A 1 103 ? -28.253 -1.917 30.937 1.00 94.62 103 SER A C 1
ATOM 792 O O . SER A 1 103 ? -27.105 -1.502 30.796 1.00 94.62 103 SER A O 1
ATOM 794 N N . ASP A 1 104 ? -28.684 -3.054 30.388 1.00 96.50 104 ASP A N 1
ATOM 795 C CA . ASP A 1 104 ? -27.861 -3.829 29.457 1.00 96.50 104 ASP A CA 1
ATOM 796 C C . ASP A 1 104 ? -27.453 -2.995 28.234 1.00 96.50 104 ASP A C 1
ATOM 798 O O . ASP A 1 104 ? -28.141 -2.047 27.824 1.00 96.50 104 ASP A O 1
ATOM 802 N N . ILE A 1 105 ? -26.307 -3.363 27.669 1.00 96.75 105 ILE A N 1
ATOM 803 C CA . ILE A 1 105 ? -25.663 -2.692 26.548 1.00 96.75 105 ILE A CA 1
ATOM 804 C C . ILE A 1 105 ? -25.526 -3.674 25.388 1.00 96.75 105 ILE A C 1
ATOM 806 O O . ILE A 1 105 ? -24.928 -4.744 25.515 1.00 96.75 105 ILE A O 1
ATOM 810 N N . VAL A 1 106 ? -26.056 -3.278 24.237 1.00 97.00 106 VAL A N 1
ATOM 811 C CA . VAL A 1 106 ? -25.894 -3.965 22.956 1.00 97.00 106 VAL A CA 1
ATOM 812 C C . VAL A 1 106 ? -25.151 -3.031 22.014 1.00 97.00 106 VAL A C 1
ATOM 814 O O . VAL A 1 106 ? -25.587 -1.897 21.797 1.00 97.00 106 VAL A O 1
ATOM 817 N N . VAL A 1 107 ? -24.030 -3.499 21.470 1.00 97.69 107 VAL A N 1
ATOM 818 C CA . VAL A 1 107 ? -23.207 -2.737 20.524 1.00 97.69 107 VAL A CA 1
ATOM 819 C C . VAL A 1 107 ? -23.345 -3.313 19.123 1.00 97.69 107 VAL A C 1
ATOM 821 O O . VAL A 1 107 ? -23.015 -4.477 18.902 1.00 97.69 107 VAL A O 1
ATOM 824 N N . ASP A 1 108 ? -23.769 -2.480 18.177 1.00 97.56 108 ASP A N 1
ATOM 825 C CA . ASP A 1 108 ? -23.796 -2.803 16.751 1.00 97.56 108 ASP A CA 1
ATOM 826 C C . ASP A 1 108 ? -22.744 -1.965 16.018 1.00 97.56 108 ASP A C 1
ATOM 828 O O . ASP A 1 108 ? -22.661 -0.748 16.213 1.00 97.56 108 ASP A O 1
ATOM 832 N N . VAL A 1 109 ? -21.956 -2.597 15.147 1.00 97.50 109 VAL A N 1
ATOM 833 C CA . VAL A 1 109 ? -20.904 -1.919 14.377 1.00 97.50 109 VAL A CA 1
ATOM 834 C C . VAL A 1 109 ? -20.996 -2.294 12.909 1.00 97.50 109 VAL A C 1
ATOM 836 O O . VAL A 1 109 ? -21.135 -3.462 12.548 1.00 97.50 109 VAL A O 1
ATOM 839 N N . GLN A 1 110 ? -20.887 -1.291 12.049 1.00 96.81 110 GLN A N 1
ATOM 840 C CA . GLN A 1 110 ? -20.660 -1.482 10.629 1.00 96.81 110 GLN A CA 1
ATOM 841 C C . GLN A 1 110 ? -19.295 -0.917 10.266 1.00 96.81 110 GLN A C 1
ATOM 843 O O . GLN A 1 110 ? -19.024 0.263 10.484 1.00 96.81 110 GLN A O 1
ATOM 848 N N . PHE A 1 111 ? -18.473 -1.764 9.669 1.00 92.25 111 PHE A N 1
ATOM 849 C CA . PHE A 1 111 ? -17.228 -1.394 9.027 1.00 92.25 111 PHE A CA 1
ATOM 850 C C . PHE A 1 111 ? -17.457 -1.167 7.535 1.00 92.25 111 PHE A C 1
ATOM 852 O O . PHE A 1 111 ? -18.364 -1.752 6.930 1.00 92.25 111 PHE A O 1
ATOM 859 N N . GLU A 1 112 ? -16.630 -0.318 6.948 1.00 85.69 112 GLU A N 1
ATOM 860 C CA . GLU A 1 112 ? -16.504 -0.174 5.503 1.00 85.69 112 GLU A CA 1
ATOM 861 C C . GLU A 1 112 ? -15.036 -0.132 5.108 1.00 85.69 112 GLU A C 1
ATOM 863 O O . GLU A 1 112 ? -14.182 0.250 5.911 1.00 85.69 112 GLU A O 1
ATOM 868 N N . GLU A 1 113 ? -14.761 -0.525 3.870 1.00 73.06 113 GLU A N 1
ATOM 869 C CA . GLU A 1 113 ? -13.428 -0.402 3.301 1.00 73.06 113 GLU A CA 1
ATOM 870 C C . GLU A 1 113 ? -13.045 1.079 3.194 1.00 73.06 113 GLU A C 1
ATOM 872 O O . GLU A 1 113 ? -13.876 1.963 2.965 1.00 73.06 113 GLU A O 1
ATOM 877 N N . LEU A 1 114 ? -11.769 1.357 3.420 1.00 69.94 114 LEU A N 1
ATOM 878 C CA . LEU A 1 114 ? -11.201 2.681 3.263 1.00 69.94 114 LEU A CA 1
ATOM 879 C C . LEU A 1 114 ? -11.156 3.045 1.767 1.00 69.94 114 LEU A C 1
ATOM 881 O O . LEU A 1 114 ? -10.262 2.620 1.043 1.00 69.94 114 LEU A O 1
ATOM 885 N N . GLU A 1 115 ? -12.125 3.836 1.294 1.00 52.19 115 GLU A N 1
ATOM 886 C CA . GLU A 1 115 ? -12.107 4.365 -0.078 1.00 52.19 115 GLU A CA 1
ATOM 887 C C . GLU A 1 115 ? -10.866 5.245 -0.309 1.00 52.19 115 GLU A C 1
ATOM 889 O O . GLU A 1 115 ? -10.593 6.159 0.468 1.00 52.19 115 GLU A O 1
ATOM 894 N N . GLY A 1 116 ? -10.122 4.969 -1.385 1.00 48.00 116 GLY A N 1
ATOM 895 C CA . GLY A 1 116 ? -8.928 5.728 -1.783 1.00 48.00 116 GLY A CA 1
ATOM 896 C C . GLY A 1 116 ? -7.603 5.206 -1.225 1.00 48.00 116 GLY A C 1
ATOM 897 O O . GLY A 1 116 ? -6.556 5.688 -1.646 1.00 48.00 116 GLY A O 1
ATOM 898 N N . TYR A 1 117 ? -7.637 4.204 -0.348 1.00 50.19 117 TYR A N 1
ATOM 899 C CA . TYR A 1 117 ? -6.438 3.591 0.203 1.00 50.19 117 TYR A CA 1
ATOM 900 C C . TYR A 1 117 ? -6.081 2.350 -0.590 1.00 50.19 117 TYR A C 1
ATOM 902 O O . TYR A 1 117 ? -6.817 1.362 -0.613 1.00 50.19 117 TYR A O 1
ATOM 910 N N . VAL A 1 118 ? -4.937 2.418 -1.255 1.00 53.31 118 VAL A N 1
ATOM 911 C CA . VAL A 1 118 ? -4.394 1.260 -1.942 1.00 53.31 118 VAL A CA 1
ATOM 912 C C . VAL A 1 118 ? -3.724 0.337 -0.918 1.00 53.31 118 VAL A C 1
ATOM 914 O O . VAL A 1 118 ? -3.260 0.782 0.131 1.00 53.31 118 VAL A O 1
ATOM 917 N N . SER A 1 119 ? -3.761 -0.969 -1.160 1.00 52.78 119 SER A N 1
ATOM 918 C CA . SER A 1 119 ? -3.212 -1.965 -0.250 1.00 52.78 119 SER A CA 1
ATOM 919 C C . SER A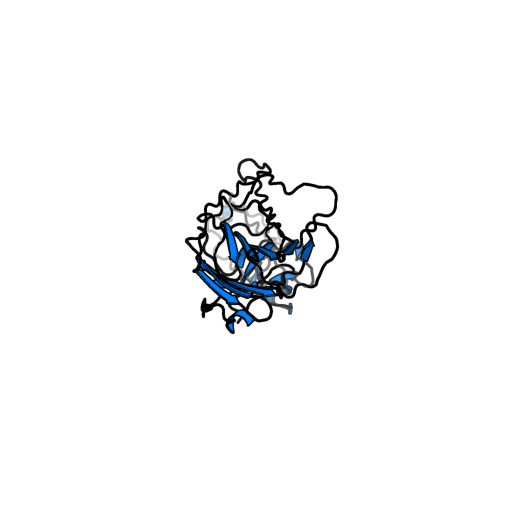 1 119 ? -1.947 -2.590 -0.804 1.00 52.78 119 SER A C 1
ATOM 921 O O . SER A 1 119 ? -1.973 -3.144 -1.906 1.00 52.78 119 SER A O 1
ATOM 923 N N . TYR A 1 120 ? -0.898 -2.627 0.010 1.00 61.59 120 TYR A N 1
ATOM 924 C CA . TYR A 1 120 ? 0.250 -3.491 -0.240 1.00 61.59 120 TYR A CA 1
ATOM 925 C C . TYR A 1 120 ? 0.159 -4.721 0.647 1.00 61.59 120 TYR A C 1
ATOM 927 O O . TYR A 1 120 ? -0.005 -4.594 1.858 1.00 61.59 120 TYR A O 1
ATOM 935 N N . VAL A 1 121 ? 0.226 -5.905 0.048 1.00 59.84 121 VAL A N 1
ATOM 936 C CA . VAL A 1 121 ? 0.234 -7.171 0.784 1.00 59.84 121 VAL A CA 1
ATOM 937 C C . VAL A 1 121 ? 1.669 -7.458 1.216 1.00 59.84 121 VAL A C 1
ATOM 939 O O . VAL A 1 121 ? 2.602 -7.250 0.438 1.00 59.84 121 VAL A O 1
ATOM 942 N N . ALA A 1 122 ? 1.847 -7.889 2.465 1.00 61.88 122 ALA A N 1
ATOM 943 C CA . ALA A 1 122 ? 3.149 -8.340 2.940 1.00 61.88 122 ALA A CA 1
ATOM 944 C C . ALA A 1 122 ? 3.616 -9.564 2.126 1.00 61.88 122 ALA A C 1
ATOM 946 O O . ALA A 1 122 ? 2.834 -10.484 1.895 1.00 61.88 122 ALA A O 1
ATOM 947 N N . ALA A 1 123 ? 4.872 -9.569 1.686 1.00 62.38 123 ALA A N 1
ATOM 948 C CA . ALA A 1 123 ? 5.454 -10.646 0.890 1.00 62.38 123 ALA A CA 1
ATOM 949 C C . ALA A 1 123 ? 6.305 -11.587 1.770 1.00 62.38 123 ALA A C 1
ATOM 951 O O . ALA A 1 123 ? 7.487 -11.315 1.989 1.00 62.38 123 ALA A O 1
ATOM 952 N N . GLU A 1 124 ? 5.732 -12.686 2.288 1.00 61.50 124 GLU A N 1
ATOM 953 C CA . GLU A 1 124 ? 6.517 -13.767 2.932 1.00 61.50 124 GLU A CA 1
ATOM 954 C C . GLU A 1 124 ? 7.406 -14.500 1.920 1.00 61.50 124 GLU A C 1
ATOM 956 O O . GLU A 1 124 ? 8.557 -14.829 2.211 1.00 61.50 124 GLU A O 1
ATOM 961 N N . ASN A 1 125 ? 6.886 -14.710 0.709 1.00 75.06 125 ASN A N 1
ATOM 962 C CA . ASN A 1 125 ? 7.688 -15.058 -0.457 1.00 75.06 125 ASN A CA 1
ATOM 963 C C . ASN A 1 125 ? 7.941 -13.753 -1.202 1.00 75.06 125 ASN A C 1
ATOM 965 O O . ASN A 1 125 ? 6.989 -13.111 -1.600 1.00 75.06 125 ASN A O 1
ATOM 969 N N . VAL A 1 126 ? 9.181 -13.309 -1.346 1.00 84.56 126 VAL A N 1
ATOM 970 C CA . VAL A 1 126 ? 9.469 -12.076 -2.096 1.00 84.56 126 VAL A CA 1
ATOM 971 C C . VAL A 1 126 ? 9.461 -12.376 -3.597 1.00 84.56 126 VAL A C 1
ATOM 973 O O . VAL A 1 126 ? 9.836 -13.497 -3.957 1.00 84.56 126 VAL A O 1
ATOM 976 N N . PRO A 1 127 ? 9.044 -11.435 -4.465 1.00 90.94 127 PRO A N 1
ATOM 977 C CA . PRO A 1 127 ? 9.216 -11.617 -5.901 1.00 90.94 127 PRO A CA 1
ATOM 978 C C . PRO A 1 127 ? 10.707 -11.760 -6.234 1.00 90.94 127 PRO A C 1
ATOM 980 O O . PRO A 1 127 ? 11.573 -11.184 -5.557 1.00 90.94 127 PRO A O 1
ATOM 983 N N . VAL A 1 128 ? 11.009 -12.567 -7.242 1.00 94.12 128 VAL A N 1
ATOM 984 C CA . VAL A 1 128 ? 12.357 -12.713 -7.783 1.00 94.12 128 VAL A CA 1
ATOM 985 C C . VAL A 1 128 ? 12.564 -11.564 -8.750 1.00 94.12 128 VAL A C 1
ATOM 987 O O . VAL A 1 128 ? 11.864 -11.490 -9.732 1.00 94.12 128 VAL A O 1
ATOM 990 N N . ILE A 1 129 ? 13.524 -10.674 -8.487 1.00 95.88 129 ILE A N 1
ATOM 991 C CA . ILE A 1 129 ? 13.809 -9.552 -9.392 1.00 95.88 129 ILE A CA 1
ATOM 992 C C . ILE A 1 129 ? 14.552 -10.073 -10.628 1.00 95.88 129 ILE A C 1
ATOM 994 O O . ILE A 1 129 ? 15.788 -10.118 -10.639 1.00 95.88 129 ILE A O 1
ATOM 998 N N . A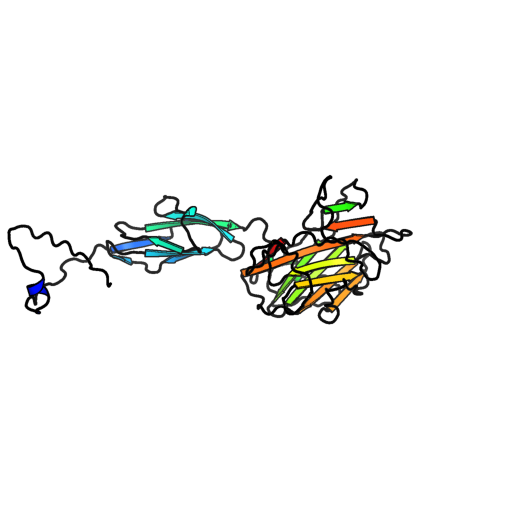SP A 1 130 ? 13.805 -10.496 -11.642 1.00 95.81 130 ASP A N 1
ATOM 999 C CA . ASP A 1 130 ? 14.336 -11.029 -12.902 1.00 95.81 130 ASP A CA 1
ATOM 1000 C C . ASP A 1 130 ? 13.633 -10.490 -14.160 1.00 95.81 130 ASP A C 1
ATOM 1002 O O . ASP A 1 130 ? 14.135 -10.698 -15.269 1.00 95.81 130 ASP A O 1
ATOM 1006 N N . GLY A 1 131 ? 12.584 -9.679 -13.987 1.00 93.19 131 GLY A N 1
ATOM 1007 C CA . GLY A 1 131 ? 11.859 -9.027 -15.075 1.00 93.19 131 GLY A CA 1
ATOM 1008 C C . GLY A 1 131 ? 10.709 -9.876 -15.616 1.00 93.19 131 GLY A C 1
ATOM 1009 O O . GLY A 1 131 ? 10.016 -9.422 -16.531 1.00 93.19 131 GLY A O 1
ATOM 1010 N N . GLU A 1 132 ? 10.477 -11.064 -15.051 1.00 95.12 132 GLU A N 1
ATOM 1011 C CA . GLU A 1 132 ? 9.305 -11.892 -15.316 1.00 95.12 132 GLU A CA 1
ATOM 1012 C C . GLU A 1 132 ? 8.195 -11.609 -14.289 1.00 95.12 132 GLU A C 1
ATOM 1014 O O . GLU A 1 132 ? 8.430 -11.225 -13.152 1.00 95.12 132 GLU A O 1
ATOM 1019 N N . ILE A 1 133 ? 6.929 -11.783 -14.680 1.00 94.50 133 ILE A N 1
ATOM 1020 C CA . ILE A 1 133 ? 5.807 -11.558 -13.756 1.00 94.50 133 ILE A CA 1
ATOM 1021 C C . ILE A 1 133 ? 5.581 -12.815 -12.912 1.00 94.50 133 ILE A C 1
ATOM 1023 O O . ILE A 1 133 ? 4.983 -13.791 -13.370 1.00 94.50 133 ILE A O 1
ATOM 1027 N N . ASP A 1 134 ? 5.993 -12.755 -11.650 1.00 92.62 134 ASP A N 1
ATOM 1028 C CA . ASP A 1 134 ? 5.674 -13.757 -10.635 1.00 92.62 134 ASP A CA 1
ATOM 1029 C C . ASP A 1 134 ? 4.182 -13.819 -10.256 1.00 92.62 134 ASP A C 1
ATOM 1031 O O . ASP A 1 134 ? 3.488 -12.809 -10.130 1.00 92.62 134 ASP A O 1
ATOM 1035 N N . ASN A 1 135 ? 3.712 -15.016 -9.882 1.00 90.00 135 ASN A N 1
ATOM 1036 C CA . ASN A 1 135 ? 2.349 -15.227 -9.364 1.00 90.00 135 ASN A CA 1
ATOM 1037 C C . ASN A 1 135 ? 2.038 -14.419 -8.089 1.00 90.00 135 ASN A C 1
ATOM 1039 O O . ASN A 1 135 ? 0.872 -14.263 -7.729 1.00 90.00 135 ASN A O 1
ATOM 1043 N N . ILE A 1 136 ? 3.050 -13.950 -7.348 1.00 87.25 136 ILE A N 1
ATOM 1044 C CA . ILE A 1 136 ? 2.798 -13.151 -6.143 1.00 87.25 136 ILE A CA 1
ATOM 1045 C C . ILE A 1 136 ? 2.205 -11.780 -6.473 1.00 87.25 136 ILE A C 1
ATOM 1047 O O . ILE A 1 136 ? 1.445 -11.233 -5.668 1.00 87.25 136 ILE A O 1
ATOM 1051 N N . TRP A 1 137 ? 2.478 -11.240 -7.660 1.00 88.44 137 TRP A N 1
ATOM 1052 C CA . TRP A 1 137 ? 1.956 -9.940 -8.065 1.00 88.44 137 TRP A CA 1
ATOM 1053 C C . TRP A 1 137 ? 0.424 -9.915 -8.125 1.00 88.44 137 TRP A C 1
ATOM 1055 O O . TRP A 1 137 ? -0.163 -8.894 -7.760 1.00 88.44 137 TRP A O 1
ATOM 1065 N N . ASP A 1 138 ? -0.226 -11.055 -8.396 1.00 85.44 138 ASP A N 1
ATOM 1066 C CA . ASP A 1 138 ? -1.691 -11.227 -8.355 1.00 85.44 138 ASP A CA 1
ATOM 1067 C C . ASP A 1 138 ? -2.307 -10.944 -6.971 1.00 85.44 138 ASP A C 1
ATOM 1069 O O . ASP A 1 138 ? -3.516 -10.728 -6.833 1.00 85.44 138 ASP A O 1
ATOM 1073 N N . THR A 1 139 ? -1.495 -10.968 -5.910 1.00 79.44 139 THR A N 1
ATOM 1074 C CA . THR A 1 139 ? -1.957 -10.679 -4.546 1.00 79.44 139 THR A CA 1
ATOM 1075 C C . THR A 1 139 ? -2.035 -9.183 -4.254 1.00 79.44 139 THR A C 1
ATOM 1077 O O . THR A 1 139 ? -2.812 -8.773 -3.384 1.00 79.44 139 THR A O 1
ATOM 1080 N N . SER A 1 140 ? -1.259 -8.378 -4.980 1.00 81.50 140 SER A N 1
ATOM 1081 C CA . SER A 1 140 ? -1.143 -6.938 -4.775 1.00 81.50 140 SER A CA 1
ATOM 1082 C C . SER A 1 140 ? -2.260 -6.159 -5.469 1.00 81.50 140 SER A C 1
ATOM 1084 O O . SER A 1 140 ? -2.998 -6.677 -6.306 1.00 81.50 140 SER A O 1
ATOM 1086 N N . TYR A 1 141 ? -2.406 -4.889 -5.103 1.00 81.75 141 TYR A N 1
ATOM 1087 C CA . TYR A 1 141 ? -3.279 -3.985 -5.837 1.00 81.75 141 TYR A CA 1
ATOM 1088 C C . TYR A 1 141 ? -2.587 -3.464 -7.102 1.00 81.75 141 TYR A C 1
ATOM 1090 O O . TYR A 1 141 ? -1.422 -3.069 -7.053 1.00 81.75 141 TYR A O 1
ATOM 1098 N N . THR A 1 142 ? -3.340 -3.392 -8.202 1.00 84.81 142 THR A N 1
ATOM 1099 C CA . THR A 1 142 ? -2.883 -2.856 -9.490 1.00 84.81 142 THR A CA 1
ATOM 1100 C C . THR A 1 142 ? -3.249 -1.378 -9.650 1.00 84.81 142 THR A C 1
ATOM 1102 O O . THR A 1 142 ? -4.420 -1.000 -9.736 1.00 84.81 142 THR A O 1
ATOM 1105 N N . PHE A 1 143 ? -2.229 -0.536 -9.745 1.00 83.38 143 PHE A N 1
ATOM 1106 C CA . PHE A 1 143 ? -2.291 0.892 -10.030 1.00 83.38 143 PHE A CA 1
ATOM 1107 C C . PHE A 1 143 ? -2.296 1.112 -11.537 1.00 83.38 143 PHE A C 1
ATOM 1109 O O . PHE A 1 143 ? -1.245 1.192 -12.162 1.00 83.38 143 PHE A O 1
ATOM 1116 N N . SER A 1 144 ? -3.474 1.223 -12.142 1.00 84.44 144 SER A N 1
ATOM 1117 C CA . SER A 1 144 ? -3.549 1.605 -13.553 1.00 84.44 144 SER A CA 1
ATOM 1118 C C . SER A 1 144 ? -3.123 3.064 -13.750 1.00 84.44 144 SER A C 1
ATOM 1120 O O . SER A 1 144 ? -3.679 3.965 -13.111 1.00 84.44 144 SER A O 1
ATOM 1122 N N . VAL A 1 145 ? -2.187 3.304 -14.666 1.00 80.00 145 VAL A N 1
ATOM 1123 C CA . VAL A 1 145 ? -1.622 4.630 -14.953 1.00 80.00 145 VAL A CA 1
ATOM 1124 C C . VAL A 1 145 ? -2.438 5.292 -16.065 1.00 80.00 145 VAL A C 1
ATOM 1126 O O . VAL A 1 145 ? -2.044 5.303 -17.215 1.00 80.00 145 VAL A O 1
ATOM 1129 N N . LYS A 1 146 ? -3.638 5.786 -15.746 1.00 70.12 146 LYS A N 1
ATOM 1130 C CA . LYS A 1 146 ? -4.654 6.124 -16.768 1.00 70.12 146 LYS A CA 1
ATOM 1131 C C . LYS A 1 146 ? -4.655 7.571 -17.256 1.00 70.12 146 LYS A C 1
ATOM 1133 O O . LYS A 1 146 ? -5.335 7.876 -18.232 1.00 70.12 146 LYS A O 1
ATOM 1138 N N . ASN A 1 147 ? -3.995 8.483 -16.549 1.00 61.84 147 ASN A N 1
ATOM 1139 C CA . ASN A 1 147 ? -4.117 9.906 -16.848 1.00 61.84 147 ASN A CA 1
ATOM 1140 C C . ASN A 1 147 ? -2.982 10.321 -17.771 1.00 61.84 147 ASN A C 1
ATOM 1142 O O . ASN A 1 147 ? -1.906 10.689 -17.307 1.00 61.84 147 ASN A O 1
ATOM 1146 N N . GLN A 1 148 ? -3.220 10.208 -19.073 1.00 62.66 148 GLN A N 1
ATOM 1147 C CA . GLN A 1 148 ? -2.281 10.689 -20.070 1.00 62.66 148 GLN A CA 1
ATOM 1148 C C . GLN A 1 148 ? -2.405 12.200 -20.247 1.00 62.66 148 GLN A C 1
ATOM 1150 O O . GLN A 1 148 ? -3.497 12.752 -20.401 1.00 62.66 148 GLN A O 1
ATOM 1155 N N . HIS A 1 149 ? -1.259 12.859 -20.221 1.00 61.56 149 HIS A N 1
ATOM 1156 C CA . HIS A 1 149 ? -1.086 14.283 -20.386 1.00 61.56 149 HIS A CA 1
ATOM 1157 C C . HIS A 1 149 ? -0.153 14.500 -21.573 1.00 61.56 149 HIS A C 1
ATOM 1159 O O . HIS A 1 149 ? 1.044 14.225 -21.500 1.00 61.56 149 HIS A O 1
ATOM 1165 N N . LEU A 1 150 ? -0.713 14.990 -22.675 1.00 58.66 150 LEU A N 1
ATOM 1166 C CA . LEU A 1 150 ? 0.077 15.551 -23.763 1.00 58.66 150 LEU A CA 1
ATOM 1167 C C . LEU A 1 150 ? 0.610 16.906 -23.304 1.00 58.66 150 LEU A C 1
ATOM 1169 O O . LEU A 1 150 ? -0.168 17.728 -22.812 1.00 58.66 150 LEU A O 1
ATOM 1173 N N . ASP A 1 151 ? 1.890 17.187 -23.550 1.00 55.91 151 ASP A N 1
ATOM 1174 C CA . ASP A 1 151 ? 2.477 18.507 -23.258 1.00 55.91 151 ASP A CA 1
ATOM 1175 C C . ASP A 1 151 ? 1.745 19.647 -24.023 1.00 55.91 151 ASP A C 1
ATOM 1177 O O . ASP A 1 151 ? 1.862 20.815 -23.658 1.00 55.91 151 ASP A O 1
ATOM 1181 N N . ASN A 1 152 ? 0.922 19.311 -25.035 1.00 53.03 152 ASN A N 1
ATOM 1182 C CA . ASN A 1 152 ? 0.104 20.233 -25.839 1.00 53.03 152 ASN A CA 1
ATOM 1183 C C . ASN A 1 152 ? -1.432 20.111 -25.659 1.00 53.03 152 ASN A C 1
ATOM 1185 O O . ASN A 1 152 ? -2.171 20.750 -26.404 1.00 53.03 152 ASN A O 1
ATOM 1189 N N . GLY A 1 153 ? -1.926 19.350 -24.675 1.00 51.59 153 GLY A N 1
ATOM 1190 C CA . GLY A 1 153 ? -3.278 19.551 -24.127 1.00 51.59 153 GLY A CA 1
ATOM 1191 C C . GLY A 1 153 ? -4.488 18.849 -24.762 1.00 51.59 153 GLY A C 1
ATOM 1192 O O . GLY A 1 153 ? -5.573 19.027 -24.219 1.00 51.59 153 GLY A O 1
ATOM 1193 N N . ASP A 1 154 ? -4.371 18.027 -25.809 1.00 47.78 154 ASP A N 1
ATOM 1194 C CA . ASP A 1 154 ? -5.559 17.417 -26.439 1.00 47.78 154 ASP A CA 1
ATOM 1195 C C . ASP A 1 154 ? -5.386 15.926 -26.769 1.00 47.78 154 ASP A C 1
ATOM 1197 O O . ASP A 1 154 ? -4.745 15.590 -27.756 1.00 47.78 154 ASP A O 1
ATOM 1201 N N . GLU A 1 155 ? -6.038 15.084 -25.949 1.00 50.69 155 GLU A N 1
ATOM 1202 C CA . GLU A 1 155 ? -6.403 13.654 -26.095 1.00 50.69 155 GLU A CA 1
ATOM 1203 C C . GLU A 1 155 ? -5.906 12.748 -24.952 1.00 50.69 155 GLU A C 1
ATOM 1205 O O . GLU A 1 155 ? -4.723 12.659 -24.644 1.00 50.69 155 GLU A O 1
ATOM 1210 N N . ILE A 1 156 ? -6.864 12.062 -24.315 1.00 52.03 156 ILE A N 1
ATOM 1211 C CA . ILE A 1 156 ? -6.635 11.002 -23.329 1.00 52.03 156 ILE A CA 1
ATOM 1212 C C . ILE A 1 156 ? -6.709 9.688 -24.110 1.00 52.03 156 ILE A C 1
ATOM 1214 O O . ILE A 1 156 ? -7.808 9.312 -24.530 1.00 52.03 156 ILE A O 1
ATOM 1218 N N . TYR A 1 157 ? -5.588 8.996 -24.315 1.00 54.28 157 TYR A N 1
ATOM 1219 C CA . TYR A 1 157 ? -5.640 7.592 -24.724 1.00 54.28 157 TYR A CA 1
ATOM 1220 C C . TYR A 1 157 ? -5.747 6.710 -23.478 1.00 54.28 157 TYR A C 1
ATOM 1222 O O . TYR A 1 157 ? -5.263 7.055 -22.397 1.00 54.28 157 TYR A O 1
ATOM 1230 N N . GLU A 1 158 ? -6.445 5.580 -23.607 1.00 58.00 158 GLU A N 1
ATOM 1231 C CA . GLU A 1 158 ? -6.464 4.573 -22.550 1.00 58.00 158 GLU A CA 1
ATOM 1232 C C . GLU A 1 158 ? -5.100 3.884 -22.514 1.00 58.00 158 GLU A C 1
ATOM 1234 O O . GLU A 1 158 ? -4.800 3.022 -23.337 1.00 58.00 158 GLU A O 1
ATOM 1239 N N . ASP A 1 159 ? -4.275 4.286 -21.554 1.00 69.50 159 ASP A N 1
ATOM 1240 C CA . ASP A 1 159 ? -3.057 3.575 -21.210 1.00 69.50 159 ASP A CA 1
ATOM 1241 C C . ASP A 1 159 ? -3.404 2.265 -20.490 1.00 69.50 159 ASP A C 1
ATOM 1243 O O . ASP A 1 159 ? -4.170 2.252 -19.516 1.00 69.50 159 ASP A O 1
ATOM 1247 N N . THR A 1 160 ? -2.845 1.155 -20.962 1.00 83.19 160 THR A N 1
ATOM 1248 C CA . THR A 1 160 ? -2.977 -0.149 -20.298 1.00 83.19 160 THR A CA 1
ATOM 1249 C C . THR A 1 160 ? -1.826 -0.444 -19.342 1.00 83.19 160 THR A C 1
ATOM 1251 O O . THR A 1 160 ? -1.809 -1.514 -18.733 1.00 83.19 160 THR A O 1
ATOM 1254 N N . SER A 1 161 ? -0.890 0.491 -19.181 1.00 89.19 161 SER A N 1
ATOM 1255 C CA . SER A 1 161 ? 0.206 0.386 -18.229 1.00 89.19 161 SER A CA 1
ATOM 1256 C C . SER A 1 161 ? -0.287 0.389 -16.791 1.00 89.19 161 SER A C 1
ATOM 1258 O O . SER A 1 161 ? -1.276 1.039 -16.415 1.00 89.19 161 SER A O 1
ATOM 1260 N N . TYR A 1 162 ? 0.432 -0.341 -15.953 1.00 91.06 162 TYR A N 1
ATOM 1261 C CA . TYR A 1 162 ? 0.116 -0.442 -14.547 1.00 91.06 162 TYR A CA 1
ATOM 1262 C C . TYR A 1 162 ? 1.358 -0.658 -13.700 1.00 91.06 162 TYR A C 1
ATOM 1264 O O . TYR A 1 162 ? 2.377 -1.176 -14.153 1.00 91.06 162 TYR A O 1
ATOM 1272 N N . VAL A 1 163 ? 1.227 -0.299 -12.429 1.00 92.19 163 VAL A N 1
ATOM 1273 C CA . VAL A 1 163 ? 2.183 -0.677 -11.398 1.00 92.19 163 VAL A CA 1
ATOM 1274 C C . VAL A 1 163 ? 1.507 -1.576 -10.382 1.00 92.19 163 VAL A C 1
ATOM 1276 O O . VAL A 1 163 ? 0.332 -1.413 -10.078 1.00 92.19 163 VAL A O 1
ATOM 1279 N N . ASN A 1 164 ? 2.242 -2.536 -9.856 1.00 91.38 164 ASN A N 1
ATOM 1280 C CA . ASN A 1 164 ? 1.891 -3.337 -8.699 1.00 91.38 164 ASN A CA 1
ATOM 1281 C C . ASN A 1 164 ? 2.999 -3.160 -7.668 1.00 91.38 164 ASN A C 1
ATOM 1283 O O . ASN A 1 164 ? 4.149 -2.903 -8.021 1.00 91.38 164 ASN A O 1
ATOM 1287 N N . VAL A 1 165 ? 2.665 -3.276 -6.388 1.00 90.44 165 VAL A N 1
ATOM 1288 C CA . VAL A 1 165 ? 3.653 -3.071 -5.329 1.00 90.44 165 VAL A CA 1
ATOM 1289 C C . VAL A 1 165 ? 3.380 -4.020 -4.169 1.00 90.44 165 VAL A C 1
ATOM 1291 O O . VAL A 1 165 ? 2.233 -4.263 -3.775 1.00 90.44 165 VAL A O 1
ATOM 1294 N N . LEU A 1 166 ? 4.460 -4.535 -3.604 1.00 90.69 166 LEU A N 1
ATOM 1295 C CA . LEU A 1 166 ? 4.480 -5.384 -2.421 1.00 90.69 166 LEU A CA 1
ATOM 1296 C C . LEU A 1 166 ? 5.432 -4.783 -1.388 1.00 90.69 166 LEU A C 1
ATOM 1298 O O . LEU A 1 166 ? 6.264 -3.932 -1.706 1.00 90.69 166 LEU A O 1
ATOM 1302 N N . TRP A 1 167 ? 5.329 -5.231 -0.140 1.00 90.38 167 TRP A N 1
ATOM 1303 C CA . TRP A 1 167 ? 6.217 -4.764 0.922 1.00 90.38 167 TRP A CA 1
ATOM 1304 C C . TRP A 1 167 ? 6.613 -5.889 1.870 1.00 90.38 167 TRP A C 1
ATOM 1306 O O . TRP A 1 167 ? 5.919 -6.895 2.005 1.00 90.38 167 TRP A O 1
ATOM 1316 N N . ASN A 1 168 ? 7.728 -5.703 2.563 1.00 88.44 168 ASN A N 1
ATOM 1317 C CA . ASN A 1 168 ? 8.055 -6.437 3.780 1.00 88.44 168 ASN A CA 1
ATOM 1318 C C . ASN A 1 168 ? 8.879 -5.532 4.711 1.00 88.44 168 ASN A C 1
ATOM 1320 O O . ASN A 1 168 ? 9.046 -4.338 4.467 1.00 88.44 168 ASN A O 1
ATOM 1324 N N . GLU A 1 169 ? 9.409 -6.090 5.796 1.00 86.44 169 GLU A N 1
ATOM 1325 C CA . GLU A 1 169 ? 10.254 -5.345 6.738 1.00 86.44 169 GLU A CA 1
ATOM 1326 C C . GLU A 1 169 ? 11.572 -4.823 6.131 1.00 86.44 169 GLU A C 1
ATOM 1328 O O . GLU A 1 169 ? 12.168 -3.890 6.681 1.00 86.44 169 GLU A O 1
ATOM 1333 N N . ASN A 1 170 ? 12.005 -5.398 5.002 1.00 89.00 170 ASN A N 1
ATOM 1334 C CA . ASN A 1 170 ? 13.248 -5.060 4.312 1.00 89.00 170 ASN A CA 1
ATOM 1335 C C . ASN A 1 170 ? 13.078 -3.959 3.265 1.00 89.00 170 ASN A C 1
ATOM 1337 O O . ASN A 1 170 ? 14.079 -3.334 2.925 1.00 89.00 170 ASN A O 1
ATOM 1341 N N . GLY A 1 171 ? 11.870 -3.712 2.751 1.00 91.00 171 GLY A N 1
ATOM 1342 C CA . GLY A 1 171 ? 11.650 -2.685 1.736 1.00 91.00 171 GLY A CA 1
ATOM 1343 C C . GLY A 1 171 ? 10.368 -2.847 0.925 1.00 91.00 171 GLY A C 1
ATOM 1344 O O . GLY A 1 171 ? 9.422 -3.529 1.333 1.00 91.00 171 GLY A O 1
ATOM 1345 N N . LEU A 1 172 ? 10.365 -2.191 -0.233 1.00 92.19 172 LEU A N 1
ATOM 1346 C CA . LEU A 1 172 ? 9.259 -2.143 -1.183 1.00 92.19 172 LEU A CA 1
ATOM 1347 C C . LEU A 1 172 ? 9.675 -2.790 -2.507 1.00 92.19 172 LEU A C 1
ATOM 1349 O O . LEU A 1 172 ? 10.802 -2.614 -2.974 1.00 92.19 172 LEU A O 1
ATOM 1353 N N . TYR A 1 173 ? 8.748 -3.531 -3.102 1.00 94.19 173 TYR A N 1
ATOM 1354 C CA . TYR A 1 173 ? 8.908 -4.181 -4.398 1.00 94.19 173 TYR A CA 1
ATOM 1355 C C . TYR A 1 173 ? 7.913 -3.569 -5.366 1.00 94.19 173 TYR A C 1
ATOM 1357 O O . TYR A 1 173 ? 6.753 -3.409 -4.999 1.00 94.19 173 TYR A O 1
ATOM 1365 N N . TYR A 1 174 ? 8.336 -3.285 -6.589 1.00 94.62 174 TYR A N 1
ATOM 1366 C CA . TYR A 1 174 ? 7.502 -2.698 -7.628 1.00 94.62 174 TYR A CA 1
ATOM 1367 C C . TYR A 1 174 ? 7.568 -3.560 -8.882 1.00 94.62 174 TYR A C 1
ATOM 1369 O O . TYR A 1 174 ? 8.655 -3.944 -9.303 1.00 94.62 174 TYR A O 1
ATOM 1377 N N . LEU A 1 175 ? 6.412 -3.821 -9.480 1.00 95.56 175 LEU A N 1
ATOM 1378 C CA . LEU A 1 175 ? 6.280 -4.353 -10.828 1.00 95.56 175 LEU A CA 1
ATOM 1379 C C . LEU A 1 175 ? 5.677 -3.251 -11.685 1.00 95.56 175 LEU A C 1
ATOM 1381 O O . LEU A 1 175 ? 4.526 -2.879 -11.467 1.00 95.56 175 LEU A O 1
ATOM 1385 N N . CYS A 1 176 ? 6.426 -2.751 -12.657 1.00 95.38 176 CYS A N 1
ATOM 1386 C CA . CYS A 1 176 ? 5.938 -1.787 -13.631 1.00 95.38 176 CYS A CA 1
ATOM 1387 C C . CYS A 1 176 ? 5.750 -2.499 -14.966 1.00 95.38 176 CYS A C 1
ATOM 1389 O O . CYS A 1 176 ? 6.725 -2.893 -15.601 1.00 95.38 176 CYS A O 1
ATOM 1391 N N . TYR A 1 177 ? 4.502 -2.655 -15.392 1.00 94.44 177 TYR A N 1
ATOM 1392 C CA . TYR A 1 177 ? 4.166 -3.089 -16.740 1.00 94.44 177 TYR A CA 1
ATOM 1393 C C . TYR A 1 177 ? 3.852 -1.850 -17.569 1.00 94.44 177 TYR A C 1
ATOM 1395 O O . TYR A 1 177 ? 2.864 -1.161 -17.300 1.00 94.44 177 TYR A O 1
ATOM 1403 N N . VAL A 1 178 ? 4.690 -1.568 -18.559 1.00 92.00 178 VAL A N 1
ATOM 1404 C CA . VAL A 1 178 ? 4.534 -0.415 -19.441 1.00 92.00 178 VAL A CA 1
ATOM 1405 C C . VAL A 1 178 ? 4.163 -0.900 -20.831 1.00 92.00 178 VAL A C 1
ATOM 1407 O O . VAL A 1 178 ? 4.902 -1.662 -21.454 1.00 92.00 178 VAL A O 1
ATOM 1410 N N . TYR A 1 179 ? 2.995 -0.470 -21.294 1.00 89.06 179 TYR A N 1
ATOM 1411 C CA . TYR A 1 179 ? 2.507 -0.712 -22.638 1.00 89.06 179 TYR A CA 1
ATOM 1412 C C . TYR A 1 179 ? 2.968 0.422 -23.550 1.00 89.06 179 TYR A C 1
ATOM 1414 O O . TYR A 1 179 ? 2.455 1.535 -23.482 1.00 89.06 179 TYR A O 1
ATOM 1422 N N . ASP A 1 180 ? 3.922 0.111 -24.416 1.00 84.19 180 ASP A N 1
ATOM 1423 C CA . ASP A 1 180 ? 4.455 1.020 -25.416 1.00 84.19 180 ASP A CA 1
ATOM 1424 C C . ASP A 1 180 ? 4.873 0.228 -26.661 1.00 84.19 180 ASP A C 1
ATOM 1426 O O . ASP A 1 180 ? 5.838 -0.538 -26.656 1.00 84.19 180 ASP A O 1
ATOM 1430 N N . GLY A 1 181 ? 4.108 0.383 -27.740 1.00 76.06 181 GLY A N 1
ATOM 1431 C CA . GLY A 1 181 ? 4.381 -0.299 -29.004 1.00 76.06 181 GLY A CA 1
ATOM 1432 C C . GLY A 1 181 ? 5.550 0.296 -29.794 1.00 76.06 181 GLY A C 1
ATOM 1433 O O . GLY A 1 181 ? 6.024 -0.358 -30.724 1.00 76.06 181 GLY A O 1
ATOM 1434 N N . ASP A 1 182 ? 6.013 1.497 -29.437 1.00 79.06 182 ASP A N 1
ATOM 1435 C CA . ASP A 1 182 ? 6.970 2.301 -30.201 1.00 79.06 182 ASP A CA 1
ATOM 1436 C C . ASP A 1 182 ? 8.190 2.700 -29.346 1.00 79.06 182 ASP A C 1
ATOM 1438 O O . ASP A 1 182 ? 8.659 3.836 -29.405 1.00 79.06 182 ASP A O 1
ATOM 1442 N N . LEU A 1 183 ? 8.744 1.731 -28.602 1.00 80.31 183 LEU A N 1
ATOM 1443 C CA . LEU A 1 183 ? 9.865 1.938 -27.677 1.00 80.31 183 LEU A CA 1
ATOM 1444 C C . LEU A 1 183 ? 11.032 2.729 -28.276 1.00 80.31 183 LEU A C 1
ATOM 1446 O O . LEU A 1 183 ? 11.642 2.345 -29.286 1.00 80.31 183 LEU A O 1
ATOM 1450 N N . VAL A 1 184 ? 11.432 3.771 -27.563 1.00 76.81 184 VAL A N 1
ATOM 1451 C CA . VAL A 1 184 ? 12.553 4.643 -27.895 1.00 76.81 184 VAL A CA 1
ATOM 1452 C C . VAL A 1 184 ? 13.451 4.909 -26.693 1.00 76.81 184 VAL A C 1
ATOM 1454 O O . VAL A 1 184 ? 13.133 4.694 -25.527 1.00 76.81 184 VAL A O 1
ATOM 1457 N N . TYR A 1 185 ? 14.659 5.384 -26.997 1.00 69.00 185 TYR A N 1
ATOM 1458 C CA . TYR A 1 185 ? 15.605 5.794 -25.970 1.00 69.00 185 TYR A CA 1
ATOM 1459 C C . TYR A 1 185 ? 15.056 7.013 -25.217 1.00 69.00 185 TYR A C 1
ATOM 1461 O O . TYR A 1 185 ? 15.043 8.118 -25.761 1.00 69.00 185 TYR A O 1
ATOM 1469 N N . GLY A 1 186 ? 14.629 6.800 -23.974 1.00 70.56 186 GLY A N 1
ATOM 1470 C CA . GLY A 1 186 ? 14.046 7.833 -23.122 1.00 70.56 186 GLY A CA 1
ATOM 1471 C C . GLY A 1 186 ? 12.838 7.355 -22.324 1.00 70.56 186 GLY A C 1
ATOM 1472 O O . GLY A 1 186 ? 12.590 7.938 -21.272 1.00 70.56 186 GLY A O 1
ATOM 1473 N N . ASP A 1 187 ? 12.145 6.297 -22.766 1.00 80.44 187 ASP A N 1
ATOM 1474 C CA . ASP A 1 187 ? 10.953 5.789 -22.074 1.00 80.44 187 ASP A CA 1
ATOM 1475 C C . ASP A 1 187 ? 11.309 5.287 -20.678 1.00 80.44 187 ASP A C 1
ATOM 1477 O O . ASP A 1 187 ? 12.196 4.440 -20.496 1.00 80.44 187 ASP A O 1
ATOM 1481 N N . VAL A 1 188 ? 10.638 5.858 -19.677 1.00 85.62 188 VAL A N 1
ATOM 1482 C CA . VAL A 1 188 ? 10.954 5.625 -18.268 1.00 85.62 188 VAL A CA 1
ATOM 1483 C C . VAL A 1 188 ? 9.705 5.501 -17.414 1.00 85.62 188 VAL A C 1
ATOM 1485 O O . VAL A 1 188 ? 8.719 6.218 -17.582 1.00 85.62 188 VAL A O 1
ATOM 1488 N N . CYS A 1 189 ? 9.790 4.624 -16.417 1.00 89.00 189 CYS A N 1
ATOM 1489 C CA . CYS A 1 189 ? 8.873 4.604 -15.289 1.00 89.00 189 CYS A CA 1
ATOM 1490 C C . CYS A 1 189 ? 9.498 5.359 -14.108 1.00 89.00 189 CYS A C 1
ATOM 1492 O O . CYS A 1 189 ? 10.605 5.035 -13.671 1.00 89.00 189 CYS A O 1
ATOM 1494 N N . ASN A 1 190 ? 8.763 6.330 -13.571 1.00 86.06 190 ASN A N 1
ATOM 1495 C CA . ASN A 1 190 ? 9.141 7.153 -12.429 1.00 86.06 190 ASN A CA 1
ATOM 1496 C C . ASN A 1 190 ? 8.287 6.789 -11.209 1.00 86.06 190 ASN A C 1
ATOM 1498 O O . ASN A 1 190 ? 7.069 6.960 -11.231 1.00 86.06 190 ASN A O 1
ATOM 1502 N N . LEU A 1 191 ? 8.923 6.331 -10.134 1.00 86.44 191 LEU A N 1
ATOM 1503 C CA . LEU A 1 191 ? 8.289 6.028 -8.852 1.00 86.44 191 LEU A CA 1
ATOM 1504 C C . LEU A 1 191 ? 8.653 7.115 -7.842 1.00 86.44 191 LEU A C 1
ATOM 1506 O O . LEU A 1 191 ? 9.835 7.365 -7.610 1.00 86.44 191 LEU A O 1
ATOM 1510 N N . TRP A 1 192 ? 7.654 7.719 -7.205 1.00 82.38 192 TRP A N 1
ATOM 1511 C CA . TRP A 1 192 ? 7.820 8.756 -6.186 1.00 82.38 192 TRP A CA 1
ATOM 1512 C C . TRP A 1 192 ? 7.325 8.222 -4.851 1.00 82.38 192 TRP A C 1
ATOM 1514 O O . TRP A 1 192 ? 6.173 7.805 -4.753 1.00 82.38 192 TRP A O 1
ATOM 1524 N N . VAL A 1 193 ? 8.176 8.215 -3.823 1.00 80.75 193 VAL A N 1
ATOM 1525 C CA . VAL A 1 193 ? 7.871 7.501 -2.576 1.00 80.75 193 VAL A CA 1
ATOM 1526 C C . VAL A 1 193 ? 8.270 8.311 -1.351 1.00 80.75 193 VAL A C 1
ATOM 1528 O O . VAL A 1 193 ? 9.338 8.924 -1.306 1.00 80.75 193 VAL A O 1
ATOM 1531 N N . SER A 1 194 ? 7.425 8.263 -0.323 1.00 78.19 194 SER A N 1
ATOM 1532 C CA . SER A 1 194 ? 7.779 8.640 1.040 1.00 78.19 194 SER A CA 1
ATOM 1533 C C . SER A 1 194 ? 7.299 7.582 2.031 1.00 78.19 194 SER A C 1
ATOM 1535 O O . SER A 1 194 ? 6.109 7.430 2.277 1.00 78.19 194 SER A O 1
ATOM 1537 N N . GLU A 1 195 ? 8.235 6.877 2.657 1.00 74.81 195 GLU A N 1
ATOM 1538 C CA . GLU A 1 195 ? 7.992 5.911 3.737 1.00 74.81 195 GLU A CA 1
ATOM 1539 C C . GLU A 1 195 ? 7.508 6.583 5.037 1.00 74.81 195 GLU A C 1
ATOM 1541 O O . GLU A 1 195 ? 7.124 5.898 5.985 1.00 74.81 195 GLU A O 1
ATOM 1546 N N . VAL A 1 196 ? 7.560 7.920 5.106 1.00 65.62 196 VAL A N 1
ATOM 1547 C CA . VAL A 1 196 ? 7.275 8.712 6.314 1.00 65.62 196 VAL A CA 1
ATOM 1548 C C . VAL A 1 196 ? 6.032 9.586 6.157 1.00 65.62 196 VAL A C 1
ATOM 1550 O O . VAL A 1 196 ? 5.277 9.740 7.117 1.00 65.62 196 VAL A O 1
ATOM 1553 N N . TYR A 1 197 ? 5.805 10.164 4.975 1.00 64.69 197 TYR A N 1
ATOM 1554 C CA . TYR A 1 197 ? 4.713 11.107 4.739 1.00 64.69 197 TYR A CA 1
ATOM 1555 C C . TYR A 1 197 ? 3.701 10.522 3.768 1.00 64.69 197 TYR A C 1
ATOM 1557 O O . TYR A 1 197 ? 4.028 10.239 2.621 1.00 64.69 197 TYR A O 1
ATOM 1565 N N . SER A 1 198 ? 2.465 10.347 4.231 1.00 54.53 198 SER A N 1
ATOM 1566 C CA . SER A 1 198 ? 1.450 9.620 3.484 1.00 54.53 198 SER A CA 1
ATOM 1567 C C . SER A 1 198 ? 0.625 10.474 2.527 1.00 54.53 198 SER A C 1
ATOM 1569 O O . SER A 1 198 ? 0.275 10.007 1.454 1.00 54.53 198 SER A O 1
ATOM 1571 N N . SER A 1 199 ? 0.374 11.746 2.826 1.00 47.59 199 SER A N 1
ATOM 1572 C CA . SER A 1 199 ? -0.329 12.652 1.910 1.00 47.59 199 SER A CA 1
ATOM 1573 C C . SER A 1 199 ? 0.388 13.998 1.817 1.00 47.59 199 SER A C 1
ATOM 1575 O O . SER A 1 199 ? 0.525 14.681 2.829 1.00 47.59 199 SER A O 1
ATOM 1577 N N . GLU A 1 200 ? 0.792 14.346 0.592 1.00 48.31 200 GLU A N 1
ATOM 1578 C CA . GLU A 1 200 ? 1.499 15.559 0.144 1.00 48.31 200 GLU A CA 1
ATOM 1579 C C . GLU A 1 200 ? 2.844 15.955 0.804 1.00 48.31 200 GLU A C 1
ATOM 1581 O O . GLU A 1 200 ? 2.982 16.003 2.025 1.00 48.31 200 GLU A O 1
ATOM 1586 N N . PRO A 1 201 ? 3.815 16.435 -0.005 1.00 41.03 201 PRO A N 1
ATOM 1587 C CA . PRO A 1 201 ? 4.906 17.295 0.437 1.00 41.03 201 PRO A CA 1
ATOM 1588 C C . PRO A 1 201 ? 4.417 18.754 0.546 1.00 41.03 201 PRO A C 1
ATOM 1590 O O . PRO A 1 201 ? 4.950 19.674 -0.072 1.00 41.03 201 PRO A O 1
ATOM 1593 N N . HIS A 1 202 ? 3.386 18.993 1.350 1.00 41.00 202 HIS A N 1
ATOM 1594 C CA . HIS A 1 202 ? 3.095 20.317 1.900 1.00 41.00 202 HIS A CA 1
ATOM 1595 C C . HIS A 1 202 ? 3.265 20.232 3.408 1.00 41.00 202 HIS A C 1
ATOM 1597 O O . HIS A 1 202 ? 2.340 20.390 4.203 1.00 41.00 202 HIS A O 1
ATOM 1603 N N . LEU A 1 203 ? 4.505 19.934 3.795 1.00 40.34 203 LEU A N 1
ATOM 1604 C CA . LEU A 1 203 ? 4.948 19.995 5.172 1.00 40.34 203 LEU A CA 1
ATOM 1605 C C . LEU A 1 203 ? 4.859 21.447 5.629 1.00 40.34 203 LEU A C 1
ATOM 1607 O O . LEU A 1 203 ? 5.759 22.261 5.431 1.00 40.34 203 LEU A O 1
ATOM 1611 N N . ARG A 1 204 ? 3.740 21.764 6.274 1.00 37.34 204 ARG A N 1
ATOM 1612 C CA . ARG A 1 204 ? 3.694 22.855 7.230 1.00 37.34 204 ARG A CA 1
ATOM 1613 C C . ARG A 1 204 ? 4.769 22.549 8.267 1.00 37.34 204 ARG A C 1
ATOM 1615 O O . ARG A 1 204 ? 4.641 21.573 9.005 1.00 37.34 204 ARG A O 1
ATOM 1622 N N . ASP A 1 205 ? 5.839 23.333 8.274 1.00 42.22 205 ASP A N 1
ATOM 1623 C CA . ASP A 1 205 ? 6.942 23.158 9.216 1.00 42.22 205 ASP A CA 1
ATOM 1624 C C . ASP A 1 205 ? 6.356 23.098 10.645 1.00 42.22 205 ASP A C 1
ATOM 1626 O O . ASP A 1 205 ? 5.656 24.029 11.058 1.00 42.22 205 ASP A O 1
ATOM 1630 N N . PRO A 1 206 ? 6.568 22.011 11.408 1.00 38.03 206 PRO A N 1
ATOM 1631 C CA . PRO A 1 206 ? 5.944 21.839 12.718 1.00 38.03 206 PRO A CA 1
ATOM 1632 C C . PRO A 1 206 ? 6.454 22.841 13.769 1.00 38.03 206 PRO A C 1
ATOM 1634 O O . PRO A 1 206 ? 5.829 22.991 14.819 1.00 38.03 206 PRO A O 1
ATOM 1637 N N . ILE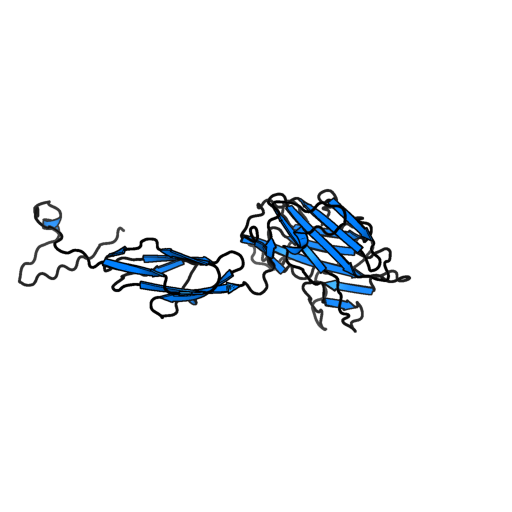 A 1 207 ? 7.568 23.532 13.502 1.00 39.34 207 ILE A N 1
ATOM 1638 C CA . ILE A 1 207 ? 8.175 24.556 14.359 1.00 39.34 207 ILE A CA 1
ATOM 1639 C C . ILE A 1 207 ? 7.690 25.953 13.961 1.00 39.34 207 ILE A C 1
ATOM 1641 O O . ILE A 1 207 ? 7.364 26.755 14.839 1.00 39.34 207 ILE A O 1
ATOM 1645 N N . THR A 1 208 ? 7.639 26.263 12.662 1.00 41.31 208 THR A N 1
ATOM 1646 C CA . THR A 1 208 ? 7.337 27.628 12.182 1.00 41.31 208 THR A CA 1
ATOM 1647 C C . THR A 1 208 ? 5.898 27.814 11.703 1.00 41.31 208 THR A C 1
ATOM 1649 O O . THR A 1 208 ? 5.391 28.934 11.690 1.00 41.31 208 THR A O 1
ATOM 1652 N N . GLY A 1 209 ? 5.191 26.735 11.366 1.00 37.53 209 GLY A N 1
ATOM 1653 C CA . GLY A 1 209 ? 3.814 26.773 10.881 1.00 37.53 209 GLY A CA 1
ATOM 1654 C C . GLY A 1 209 ? 3.654 27.367 9.478 1.00 37.53 209 GLY A C 1
ATOM 1655 O O . GLY A 1 209 ? 2.508 27.569 9.055 1.00 37.53 209 GLY A O 1
ATOM 1656 N N . GLU A 1 210 ? 4.760 27.657 8.787 1.00 36.69 210 GLU A N 1
ATOM 1657 C CA . GLU A 1 210 ? 4.789 28.211 7.436 1.00 36.69 210 GLU A CA 1
ATOM 1658 C C . GLU A 1 210 ? 4.709 27.115 6.370 1.00 36.69 210 GLU A C 1
ATOM 1660 O O . GLU A 1 210 ? 5.153 25.979 6.561 1.00 36.69 210 GLU A O 1
ATOM 1665 N N . TRP A 1 211 ? 4.123 27.488 5.233 1.00 42.91 211 TRP A N 1
ATOM 1666 C CA . TRP A 1 211 ? 4.129 26.705 4.005 1.00 42.91 211 TRP A CA 1
ATOM 1667 C C . TRP A 1 211 ? 5.542 26.734 3.433 1.00 42.91 211 TRP A C 1
ATOM 1669 O O . TRP A 1 211 ? 5.904 27.639 2.685 1.00 42.91 211 TRP A O 1
ATOM 1679 N N . SER A 1 212 ? 6.360 25.776 3.842 1.00 37.94 212 SER A N 1
ATOM 1680 C CA . SER A 1 212 ? 7.695 25.605 3.298 1.00 37.94 212 SER A CA 1
ATOM 1681 C C . SER A 1 212 ? 7.619 24.505 2.253 1.00 37.94 212 SER A C 1
ATOM 1683 O O . SER A 1 212 ? 7.154 23.403 2.544 1.00 37.94 212 SER A O 1
ATOM 1685 N N . LEU A 1 213 ? 8.084 24.797 1.035 1.00 40.06 213 LEU A N 1
ATOM 1686 C CA . LEU A 1 213 ? 8.667 23.768 0.184 1.00 40.06 213 LEU A CA 1
ATOM 1687 C C . LEU A 1 213 ? 9.765 23.160 1.047 1.00 40.06 213 LEU A C 1
ATOM 1689 O O . LEU A 1 213 ? 10.866 23.707 1.108 1.00 40.06 213 LEU A O 1
ATOM 1693 N N . VAL A 1 214 ? 9.458 22.104 1.804 1.00 39.31 214 VAL A N 1
ATOM 1694 C CA . VAL A 1 214 ? 10.517 21.311 2.404 1.00 39.31 214 VAL A CA 1
ATOM 1695 C C . VAL A 1 214 ? 11.313 20.885 1.204 1.00 39.31 214 VAL A C 1
ATOM 1697 O O . VAL A 1 214 ? 10.819 20.138 0.361 1.00 39.31 214 VAL A O 1
ATOM 1700 N N . ASN A 1 215 ? 12.480 21.516 1.073 1.00 43.09 215 ASN A N 1
ATOM 1701 C CA . ASN A 1 215 ? 13.483 21.151 0.112 1.00 43.09 215 ASN A CA 1
ATOM 1702 C C . ASN A 1 215 ? 13.472 19.632 0.134 1.00 43.09 215 ASN A C 1
ATOM 1704 O O . ASN A 1 215 ? 13.807 19.037 1.159 1.00 43.09 215 ASN A O 1
ATOM 1708 N N . TYR A 1 216 ? 13.058 19.021 -0.969 1.00 46.34 216 TYR A N 1
ATOM 1709 C CA . TYR A 1 216 ? 13.440 17.666 -1.303 1.00 46.34 216 TYR A CA 1
ATOM 1710 C C . TYR A 1 216 ? 14.974 17.680 -1.465 1.00 46.34 216 TYR A C 1
ATOM 1712 O O . TYR A 1 216 ? 15.523 17.479 -2.539 1.00 46.34 216 TYR A O 1
ATOM 1720 N N . SER A 1 217 ? 15.716 18.014 -0.407 1.00 46.84 217 SER A N 1
ATOM 1721 C CA . SER A 1 217 ? 17.024 17.441 -0.213 1.00 46.84 217 SER A CA 1
ATOM 1722 C C . SER A 1 217 ? 16.685 16.008 0.139 1.00 46.84 217 SER A C 1
ATOM 1724 O O . SER A 1 217 ? 16.277 15.752 1.275 1.00 46.84 217 SER A O 1
ATOM 1726 N N . ALA A 1 218 ? 16.719 15.106 -0.843 1.00 51.19 218 ALA A N 1
ATOM 1727 C CA . ALA A 1 218 ? 16.587 13.701 -0.537 1.00 51.19 218 ALA A CA 1
ATOM 1728 C C . ALA A 1 218 ? 17.746 13.353 0.378 1.00 51.19 218 ALA A C 1
ATOM 1730 O O . ALA A 1 218 ? 18.902 13.223 -0.021 1.00 51.19 218 ALA A O 1
ATOM 1731 N N . ASN A 1 219 ? 17.423 13.276 1.652 1.00 60.16 219 ASN A N 1
ATOM 1732 C CA . ASN A 1 219 ? 18.156 12.426 2.528 1.00 60.16 219 ASN A CA 1
ATOM 1733 C C . ASN A 1 219 ? 17.417 11.090 2.451 1.00 60.16 219 ASN A C 1
ATOM 1735 O O . ASN A 1 219 ? 16.323 10.996 3.012 1.00 60.16 219 ASN A O 1
ATOM 1739 N N . PRO A 1 220 ? 17.936 10.076 1.735 1.00 60.06 220 PRO A N 1
ATOM 1740 C CA . PRO A 1 220 ? 17.301 8.762 1.706 1.00 60.06 220 PRO A CA 1
ATOM 1741 C C . PRO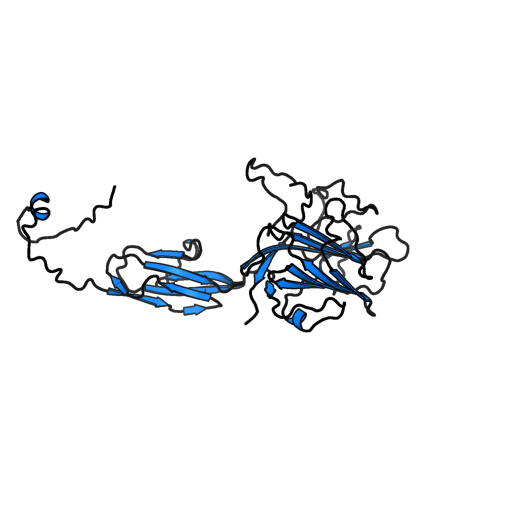 A 1 220 ? 17.055 8.219 3.122 1.00 60.06 220 PRO A C 1
ATOM 1743 O O . PRO A 1 220 ? 16.060 7.538 3.342 1.00 60.06 220 PRO A O 1
ATOM 1746 N N . GLU A 1 221 ? 17.856 8.627 4.117 1.00 65.50 221 GLU A N 1
ATOM 1747 C CA . GLU A 1 221 ? 17.627 8.293 5.531 1.00 65.50 221 GLU A CA 1
ATOM 1748 C C . GLU A 1 221 ? 16.290 8.801 6.107 1.00 65.50 221 GLU A C 1
ATOM 1750 O O . GLU A 1 221 ? 15.828 8.317 7.145 1.00 65.50 221 GLU A O 1
ATOM 1755 N N . ASP A 1 222 ? 15.671 9.794 5.472 1.00 67.00 222 ASP A N 1
ATOM 1756 C CA . ASP A 1 222 ? 14.367 10.342 5.850 1.00 67.00 222 ASP A CA 1
ATOM 1757 C C . ASP A 1 222 ? 13.220 9.648 5.083 1.00 67.00 222 ASP A C 1
ATOM 1759 O O . ASP A 1 222 ? 12.067 10.074 5.147 1.00 67.00 222 ASP A O 1
ATOM 1763 N N . GLY A 1 223 ? 13.522 8.546 4.382 1.00 71.56 223 GLY A N 1
ATOM 1764 C CA . GLY A 1 223 ? 12.540 7.639 3.788 1.00 71.56 223 GLY A CA 1
ATOM 1765 C C . GLY A 1 223 ? 11.865 8.176 2.533 1.00 71.56 223 GLY A C 1
ATOM 1766 O O . GLY A 1 223 ? 10.827 7.659 2.143 1.00 71.56 223 GLY A O 1
ATOM 1767 N N . THR A 1 224 ? 12.399 9.231 1.921 1.00 77.00 224 THR A N 1
ATOM 1768 C CA . THR A 1 224 ? 11.776 9.909 0.780 1.00 77.00 224 THR A CA 1
ATOM 1769 C C . THR A 1 224 ? 12.709 9.874 -0.426 1.00 77.00 224 THR A C 1
ATOM 1771 O O . THR A 1 224 ? 13.846 10.338 -0.337 1.00 77.00 224 THR A O 1
ATOM 1774 N N . TYR A 1 225 ? 12.241 9.311 -1.541 1.00 77.75 225 TYR A N 1
ATOM 1775 C CA . TYR A 1 225 ? 13.068 9.025 -2.714 1.00 77.75 225 TYR A CA 1
ATOM 1776 C C . TYR A 1 225 ? 12.268 9.003 -4.022 1.00 77.75 225 TYR A C 1
ATOM 1778 O O . TYR A 1 225 ? 11.036 8.966 -4.023 1.00 77.75 225 TYR A O 1
ATOM 1786 N N . ALA A 1 226 ? 13.001 9.015 -5.137 1.00 80.38 226 ALA A N 1
ATOM 1787 C CA . ALA A 1 226 ? 12.465 8.811 -6.474 1.00 80.38 226 ALA A CA 1
ATOM 1788 C C . ALA A 1 226 ? 13.311 7.774 -7.225 1.00 80.38 226 ALA A C 1
ATOM 1790 O O . ALA A 1 226 ? 14.538 7.789 -7.118 1.00 80.38 226 ALA A O 1
ATOM 1791 N N . ILE A 1 227 ? 12.666 6.884 -7.976 1.00 85.19 227 ILE A N 1
ATOM 1792 C CA . ILE A 1 227 ? 13.321 5.897 -8.844 1.00 85.19 227 ILE A CA 1
ATOM 1793 C C . ILE A 1 227 ? 12.891 6.179 -10.279 1.00 85.19 227 ILE A C 1
ATOM 1795 O O . ILE A 1 227 ? 11.696 6.216 -10.550 1.00 85.19 227 ILE A O 1
ATOM 1799 N N . THR A 1 228 ? 13.853 6.322 -11.189 1.00 86.62 228 THR A N 1
ATOM 1800 C CA . THR A 1 228 ? 13.596 6.396 -12.631 1.00 86.62 228 THR A CA 1
ATOM 1801 C C . THR A 1 228 ? 14.300 5.244 -13.314 1.00 86.62 228 THR A C 1
ATOM 1803 O O . THR A 1 228 ? 15.532 5.167 -13.301 1.00 86.62 228 THR A O 1
ATOM 1806 N N . ALA A 1 229 ? 13.510 4.357 -13.904 1.00 89.19 229 ALA A N 1
ATOM 1807 C CA . ALA A 1 229 ? 13.982 3.146 -14.553 1.00 89.19 229 ALA A CA 1
ATOM 1808 C C . ALA A 1 229 ? 13.539 3.130 -16.019 1.00 89.19 229 ALA A C 1
ATOM 1810 O O . ALA A 1 229 ? 12.360 3.329 -16.319 1.00 89.19 229 ALA A O 1
ATOM 1811 N N . ALA A 1 230 ? 14.499 2.913 -16.913 1.00 89.19 230 ALA A N 1
ATOM 1812 C CA . ALA A 1 230 ? 14.288 2.830 -18.353 1.00 89.19 230 ALA A CA 1
ATOM 1813 C C . ALA A 1 230 ? 13.850 1.427 -18.788 1.00 89.19 230 ALA A C 1
ATOM 1815 O O . ALA A 1 230 ? 14.033 0.466 -18.042 1.00 89.19 230 ALA A O 1
ATOM 1816 N N . ALA A 1 231 ? 13.368 1.291 -20.025 1.00 89.00 231 ALA A N 1
ATOM 1817 C CA . ALA A 1 231 ? 12.951 0.007 -20.603 1.00 89.00 231 ALA A CA 1
ATOM 1818 C C . ALA A 1 231 ? 14.036 -1.094 -20.618 1.00 89.00 231 ALA A C 1
ATOM 1820 O O . ALA A 1 231 ? 13.716 -2.279 -20.679 1.00 89.00 231 ALA A O 1
ATOM 1821 N N . ASP A 1 232 ? 15.318 -0.725 -20.554 1.00 88.75 232 ASP A N 1
ATOM 1822 C CA . ASP A 1 232 ? 16.455 -1.653 -20.473 1.00 88.75 232 ASP A CA 1
ATOM 1823 C C . ASP A 1 232 ? 16.949 -1.902 -19.033 1.00 88.75 232 ASP A C 1
ATOM 1825 O O . ASP A 1 232 ? 17.952 -2.588 -18.826 1.00 88.75 232 ASP A O 1
ATOM 1829 N N . GLY A 1 233 ? 16.253 -1.351 -18.037 1.00 85.75 233 GLY A N 1
ATOM 1830 C CA . GLY A 1 233 ? 16.596 -1.445 -16.621 1.00 85.75 233 GLY A CA 1
ATOM 1831 C C . GLY A 1 233 ? 17.660 -0.448 -16.163 1.00 85.75 233 GLY A C 1
ATOM 1832 O O . GLY A 1 233 ? 17.994 -0.437 -14.975 1.00 85.75 233 GLY A O 1
ATOM 1833 N N . ASN A 1 234 ? 18.183 0.404 -17.054 1.00 85.06 234 ASN A N 1
ATOM 1834 C CA . ASN A 1 234 ? 19.100 1.466 -16.656 1.00 85.06 234 ASN A CA 1
ATOM 1835 C C . ASN A 1 234 ? 18.406 2.490 -15.759 1.00 85.06 234 ASN A C 1
ATOM 1837 O O . ASN A 1 234 ? 17.210 2.771 -15.880 1.00 85.06 234 ASN A O 1
ATOM 1841 N N . ASN A 1 235 ? 19.196 3.072 -14.862 1.00 80.38 235 ASN A N 1
ATOM 1842 C CA . ASN A 1 235 ? 18.735 4.105 -13.959 1.00 80.38 235 ASN A CA 1
ATOM 1843 C C . ASN A 1 235 ? 18.988 5.505 -14.524 1.00 80.38 235 ASN A C 1
ATOM 1845 O O . ASN A 1 235 ? 20.018 5.790 -15.137 1.00 80.38 235 ASN A O 1
ATOM 1849 N N . TYR A 1 236 ? 18.055 6.408 -14.246 1.00 72.69 236 TYR A N 1
ATOM 1850 C CA . TYR A 1 236 ? 18.277 7.840 -14.384 1.00 72.69 236 TYR A CA 1
ATOM 1851 C C . TYR A 1 236 ? 18.122 8.497 -13.017 1.00 72.69 236 TYR A C 1
ATOM 1853 O O . TYR A 1 236 ? 17.259 8.140 -12.220 1.00 72.69 236 TYR A O 1
ATOM 1861 N N . VAL A 1 237 ? 19.010 9.439 -12.713 1.00 64.81 237 VAL A N 1
ATOM 1862 C CA . VAL A 1 237 ? 19.029 10.108 -11.411 1.00 64.81 237 VAL A CA 1
ATOM 1863 C C . VAL A 1 237 ? 18.376 11.476 -11.543 1.00 64.81 237 VAL A C 1
ATOM 1865 O O . VAL A 1 237 ? 18.844 12.327 -12.306 1.00 64.81 237 VAL A O 1
ATOM 1868 N N . TYR A 1 238 ? 17.329 11.715 -10.754 1.00 60.47 238 TYR A N 1
ATOM 1869 C CA . TYR A 1 238 ? 16.873 13.072 -10.480 1.00 60.47 238 TYR A CA 1
ATOM 1870 C C . TYR A 1 238 ? 17.890 13.773 -9.584 1.00 60.47 238 TYR A C 1
ATOM 1872 O O . TYR A 1 238 ? 18.267 13.275 -8.520 1.00 60.47 238 TYR A O 1
ATOM 1880 N N . THR A 1 239 ? 18.338 14.954 -10.012 1.00 53.00 239 THR A N 1
ATOM 1881 C CA . THR A 1 239 ? 19.200 15.820 -9.204 1.00 53.00 239 THR A CA 1
ATOM 1882 C C . THR A 1 239 ? 18.584 15.971 -7.811 1.00 53.00 239 THR A C 1
ATOM 1884 O O . THR A 1 239 ? 17.409 16.293 -7.701 1.00 53.00 239 THR A O 1
ATOM 1887 N N . GLY A 1 240 ? 19.353 15.718 -6.748 1.00 54.38 240 GLY A N 1
ATOM 1888 C CA . GLY A 1 240 ? 18.876 15.844 -5.365 1.00 54.38 240 GLY A CA 1
ATOM 1889 C C . GLY A 1 240 ? 18.124 14.638 -4.792 1.00 54.38 240 GLY A C 1
ATOM 1890 O O . GLY A 1 240 ? 17.728 14.737 -3.638 1.00 54.38 240 GLY A O 1
ATOM 1891 N N . PHE A 1 241 ? 17.977 13.537 -5.546 1.00 62.62 241 PHE A N 1
ATOM 1892 C CA . PHE A 1 241 ? 17.242 12.307 -5.192 1.00 62.62 241 PHE A CA 1
ATOM 1893 C C . PHE A 1 241 ? 18.029 11.016 -5.411 1.00 62.62 241 PHE A C 1
ATOM 1895 O O . PHE A 1 241 ? 17.446 9.950 -5.597 1.00 62.62 241 PHE A O 1
ATOM 1902 N N . ASP A 1 242 ? 19.355 11.102 -5.427 1.00 69.12 242 ASP A N 1
ATOM 1903 C CA . ASP A 1 242 ? 20.180 9.963 -5.805 1.00 69.12 242 ASP A CA 1
ATOM 1904 C C . ASP A 1 242 ? 20.051 8.801 -4.810 1.00 69.12 242 ASP A C 1
ATOM 1906 O O . ASP A 1 242 ? 20.599 8.822 -3.706 1.00 69.12 242 ASP A O 1
ATOM 1910 N N . VAL A 1 243 ? 19.298 7.785 -5.232 1.00 76.81 243 VAL A N 1
ATOM 1911 C CA . VAL A 1 243 ? 19.183 6.488 -4.569 1.00 76.81 243 VAL A CA 1
ATOM 1912 C C . VAL A 1 243 ? 19.729 5.354 -5.435 1.00 76.81 243 VAL A C 1
ATOM 1914 O O . VAL A 1 243 ? 19.456 4.191 -5.155 1.00 76.81 243 VAL A O 1
ATOM 1917 N N . SER A 1 244 ? 20.498 5.668 -6.483 1.00 75.25 244 SER A N 1
ATOM 1918 C CA . SER A 1 244 ? 20.962 4.699 -7.488 1.00 75.25 244 SER A CA 1
ATOM 1919 C C . SER A 1 244 ? 21.765 3.526 -6.916 1.00 75.25 244 SER A C 1
ATOM 1921 O O . SER A 1 244 ? 21.791 2.460 -7.523 1.00 75.25 244 SER A O 1
ATOM 1923 N N . GLU A 1 245 ? 22.374 3.694 -5.740 1.00 81.25 245 GLU A N 1
ATOM 1924 C CA . GLU A 1 245 ? 23.140 2.648 -5.054 1.00 81.25 245 GLU A CA 1
ATOM 1925 C C . GLU A 1 245 ? 22.274 1.668 -4.239 1.00 81.25 245 GLU A C 1
ATOM 1927 O O . GLU A 1 245 ? 22.784 0.637 -3.799 1.00 81.25 245 GLU A O 1
ATOM 1932 N N . TYR A 1 246 ? 20.991 1.971 -4.002 1.00 84.44 246 TYR A N 1
ATOM 1933 C CA . TYR A 1 246 ? 20.161 1.210 -3.060 1.00 84.44 246 TYR A CA 1
ATOM 1934 C C . TYR A 1 246 ? 19.295 0.141 -3.720 1.00 84.44 246 TYR A C 1
ATOM 1936 O O . TYR A 1 246 ? 19.144 -0.941 -3.156 1.00 84.44 246 TYR A O 1
ATOM 1944 N N . TRP A 1 247 ? 18.701 0.429 -4.876 1.00 90.94 247 TRP A N 1
ATOM 1945 C CA . TRP A 1 247 ? 17.708 -0.452 -5.487 1.00 90.94 247 TRP A CA 1
ATOM 1946 C C . TRP A 1 247 ? 18.312 -1.386 -6.530 1.00 90.94 247 TRP A C 1
ATOM 1948 O O . TRP A 1 247 ? 19.340 -1.107 -7.147 1.00 90.94 247 TRP A O 1
ATOM 1958 N N . THR A 1 248 ? 17.633 -2.505 -6.745 1.00 93.25 248 THR A N 1
ATOM 1959 C CA . THR A 1 248 ? 17.920 -3.446 -7.828 1.00 93.25 248 THR A CA 1
ATOM 1960 C C . THR A 1 248 ? 16.779 -3.438 -8.828 1.00 93.25 248 THR A C 1
ATOM 1962 O O . THR A 1 248 ? 15.622 -3.327 -8.426 1.00 93.25 248 THR A O 1
ATOM 1965 N N . CYS A 1 249 ? 17.110 -3.602 -10.105 1.00 94.62 249 CYS A N 1
ATOM 1966 C CA . CYS A 1 249 ? 16.167 -3.629 -11.214 1.00 94.62 249 CYS A CA 1
ATOM 1967 C C . CYS A 1 249 ? 16.451 -4.829 -12.107 1.00 94.62 249 CYS A C 1
ATOM 1969 O O . CYS A 1 249 ? 17.619 -5.115 -12.389 1.00 94.62 249 CYS A O 1
ATOM 1971 N N . ALA A 1 250 ? 15.400 -5.461 -12.605 1.00 96.19 250 ALA A N 1
ATOM 1972 C CA . ALA A 1 250 ? 15.463 -6.314 -13.775 1.00 96.19 250 ALA A CA 1
ATOM 1973 C C . ALA A 1 250 ? 14.414 -5.849 -14.785 1.00 96.19 250 ALA A C 1
ATOM 1975 O O . ALA A 1 250 ? 13.340 -5.382 -14.406 1.00 96.19 250 ALA A O 1
ATOM 1976 N N . ALA A 1 251 ? 14.758 -5.943 -16.066 1.00 95.50 251 ALA A N 1
ATOM 1977 C CA . ALA A 1 251 ? 13.931 -5.444 -17.147 1.00 95.50 251 ALA A CA 1
ATOM 1978 C C . ALA A 1 251 ? 13.766 -6.494 -18.240 1.00 95.50 251 ALA A C 1
ATOM 1980 O O . ALA A 1 251 ? 14.728 -7.165 -18.624 1.00 95.50 251 ALA A O 1
ATOM 1981 N N . GLN A 1 252 ? 12.555 -6.580 -18.782 1.00 95.38 252 GLN A N 1
ATOM 1982 C CA . GLN A 1 252 ? 12.235 -7.421 -19.924 1.00 95.38 252 GLN A CA 1
ATOM 1983 C C . GLN A 1 252 ? 11.478 -6.610 -20.973 1.00 95.38 252 GLN A C 1
ATOM 1985 O O . GLN A 1 252 ? 10.358 -6.158 -20.744 1.00 95.38 252 GLN A O 1
ATOM 1990 N N . ILE A 1 253 ? 12.066 -6.488 -22.163 1.00 93.56 253 ILE A N 1
ATOM 1991 C CA . ILE A 1 253 ? 11.357 -5.975 -23.337 1.00 93.56 253 ILE A CA 1
ATOM 1992 C C . ILE A 1 253 ? 10.385 -7.051 -23.830 1.00 93.56 253 ILE A C 1
ATOM 1994 O O . ILE A 1 253 ? 10.726 -8.233 -23.926 1.00 93.56 253 ILE A O 1
ATOM 1998 N N . THR A 1 254 ? 9.172 -6.629 -24.157 1.00 90.69 254 THR A N 1
ATOM 1999 C CA . THR A 1 254 ? 8.084 -7.461 -24.672 1.00 90.69 254 THR A CA 1
ATOM 2000 C C . THR A 1 254 ? 7.679 -6.994 -26.070 1.00 90.69 254 THR A C 1
ATOM 2002 O O . THR A 1 254 ? 8.117 -5.948 -26.540 1.00 90.69 254 THR A O 1
ATOM 2005 N N . ASP A 1 255 ? 6.789 -7.739 -26.726 1.00 88.12 255 ASP A N 1
ATOM 2006 C CA . ASP A 1 255 ? 6.226 -7.336 -28.023 1.00 88.12 255 ASP A CA 1
ATOM 2007 C C . ASP A 1 255 ? 5.354 -6.063 -27.945 1.00 88.12 255 ASP A C 1
ATOM 2009 O O . ASP A 1 255 ? 4.987 -5.511 -28.980 1.00 88.12 255 ASP A O 1
ATOM 2013 N N . PHE A 1 256 ? 4.993 -5.616 -26.736 1.00 86.44 256 PHE A N 1
ATOM 2014 C CA . PHE A 1 256 ? 4.020 -4.546 -26.495 1.00 86.44 256 PHE A CA 1
ATOM 2015 C C . PHE A 1 256 ? 4.544 -3.427 -25.587 1.00 86.44 256 PHE A C 1
ATOM 2017 O O . PHE A 1 256 ? 3.752 -2.602 -25.145 1.00 86.44 256 PHE A O 1
ATOM 2024 N N . GLY A 1 257 ? 5.833 -3.433 -25.251 1.00 91.44 257 GLY A N 1
ATOM 2025 C CA . GLY A 1 257 ? 6.428 -2.506 -24.291 1.00 91.44 257 GLY A CA 1
ATOM 2026 C C . GLY A 1 257 ? 7.453 -3.204 -23.414 1.00 91.44 257 GLY A C 1
ATOM 2027 O O . GLY A 1 257 ? 8.220 -4.032 -23.908 1.00 91.44 257 GLY A O 1
ATOM 2028 N N . TYR A 1 258 ? 7.464 -2.932 -22.113 1.00 94.25 258 TYR A N 1
ATOM 2029 C CA . TYR A 1 258 ? 8.462 -3.492 -21.201 1.00 94.25 258 TYR A CA 1
ATOM 2030 C C . TYR A 1 258 ? 7.923 -3.747 -19.794 1.00 94.25 258 TYR A C 1
ATOM 2032 O O . TYR A 1 258 ? 6.935 -3.164 -19.348 1.00 94.25 258 TYR A O 1
ATOM 2040 N N . ILE A 1 259 ? 8.606 -4.644 -19.094 1.00 95.81 259 ILE A N 1
ATOM 2041 C CA . ILE A 1 259 ? 8.373 -4.982 -17.695 1.00 95.81 259 ILE A CA 1
ATOM 2042 C C . ILE A 1 259 ? 9.602 -4.557 -16.902 1.00 95.81 259 ILE A C 1
ATOM 2044 O O . ILE A 1 259 ? 10.726 -4.819 -17.330 1.00 95.81 259 ILE A O 1
ATOM 2048 N N . LEU A 1 260 ? 9.379 -3.932 -15.749 1.00 96.94 260 LEU A N 1
ATOM 2049 C CA . LEU A 1 260 ? 10.399 -3.679 -14.740 1.00 96.94 260 LEU A CA 1
ATOM 2050 C C . LEU A 1 260 ? 9.989 -4.331 -13.432 1.00 96.94 260 LEU A C 1
ATOM 2052 O O . LEU A 1 260 ? 8.887 -4.089 -12.941 1.00 96.94 260 LEU A O 1
ATOM 2056 N N . GLU A 1 261 ? 10.909 -5.065 -12.830 1.00 96.94 261 GLU A N 1
ATOM 2057 C CA . GLU A 1 261 ? 10.820 -5.453 -11.432 1.00 96.94 261 GLU A CA 1
ATOM 2058 C C . GLU A 1 261 ? 11.895 -4.740 -10.637 1.00 96.94 261 GLU A C 1
ATOM 2060 O O . GLU A 1 261 ? 13.077 -4.757 -10.987 1.00 96.94 261 GLU A O 1
ATOM 2065 N N . ILE A 1 262 ? 11.476 -4.087 -9.560 1.00 95.69 262 ILE A N 1
ATOM 2066 C CA . ILE A 1 262 ? 12.332 -3.230 -8.756 1.00 95.69 262 ILE A CA 1
ATOM 2067 C C . ILE A 1 262 ? 12.199 -3.634 -7.297 1.00 95.69 262 ILE A C 1
ATOM 2069 O O . ILE A 1 262 ? 11.094 -3.735 -6.772 1.00 95.69 262 ILE A O 1
ATOM 2073 N N . PHE A 1 263 ? 13.329 -3.786 -6.615 1.00 94.50 263 PHE A N 1
ATOM 2074 C CA . PHE A 1 263 ? 13.370 -3.846 -5.159 1.00 94.50 263 PHE A CA 1
ATOM 2075 C C . PHE A 1 263 ? 14.121 -2.634 -4.623 1.00 94.50 263 PHE A C 1
ATOM 2077 O O . PHE A 1 263 ? 15.284 -2.420 -4.964 1.00 94.50 263 PHE A O 1
ATOM 2084 N N . MET A 1 264 ? 13.459 -1.867 -3.760 1.00 91.75 264 MET A N 1
ATOM 2085 C CA . MET A 1 264 ? 14.052 -0.766 -3.016 1.00 91.75 264 MET A CA 1
ATOM 2086 C C . MET A 1 264 ? 14.127 -1.155 -1.537 1.00 91.75 264 MET A C 1
ATOM 2088 O O . MET A 1 264 ? 13.078 -1.296 -0.896 1.00 91.75 264 MET A O 1
ATOM 2092 N N . PRO A 1 265 ? 15.333 -1.334 -0.969 1.00 90.62 265 PRO A N 1
ATOM 2093 C CA . PRO A 1 265 ? 15.465 -1.574 0.455 1.00 90.62 265 PRO A CA 1
ATOM 2094 C C . PRO A 1 265 ? 14.954 -0.363 1.234 1.00 90.62 265 PRO A C 1
ATOM 2096 O O . PRO A 1 265 ? 15.034 0.777 0.777 1.00 90.62 265 PRO A O 1
ATOM 2099 N N . ARG A 1 266 ? 14.456 -0.613 2.443 1.00 87.50 266 ARG A N 1
ATOM 2100 C CA . ARG A 1 266 ? 13.998 0.437 3.348 1.00 87.50 266 ARG A CA 1
ATOM 2101 C C . ARG A 1 266 ? 15.151 1.387 3.648 1.00 87.50 266 ARG A C 1
ATOM 2103 O O . ARG A 1 266 ? 16.167 0.974 4.213 1.00 87.50 266 ARG A O 1
ATOM 2110 N N . VAL A 1 267 ? 14.956 2.661 3.341 1.00 80.00 267 VAL A N 1
ATOM 2111 C CA . VAL A 1 267 ? 15.948 3.715 3.603 1.00 80.00 267 VAL A CA 1
ATOM 2112 C C . VAL A 1 267 ? 15.536 4.625 4.761 1.00 80.00 267 VAL A C 1
ATOM 2114 O O . VAL A 1 267 ? 16.393 5.193 5.435 1.00 80.00 267 VAL A O 1
ATOM 2117 N N . GLY A 1 268 ? 14.244 4.695 5.080 1.00 73.88 268 GLY A N 1
ATOM 2118 C CA . GLY A 1 268 ? 13.716 5.469 6.190 1.00 73.88 268 GLY A CA 1
ATOM 2119 C C . GLY A 1 268 ? 14.061 4.904 7.570 1.00 73.88 268 GLY A C 1
ATOM 2120 O O . GLY A 1 268 ? 14.212 3.695 7.798 1.00 73.88 268 GLY A O 1
ATOM 2121 N N . LYS A 1 269 ? 14.132 5.821 8.541 1.00 71.38 269 LYS A N 1
ATOM 2122 C CA . LYS A 1 269 ? 14.332 5.518 9.971 1.00 71.38 269 LYS A CA 1
ATOM 2123 C C . LYS A 1 269 ? 13.145 4.791 10.612 1.00 71.38 269 LYS A C 1
ATOM 2125 O O . LYS A 1 269 ? 13.329 4.109 11.621 1.00 71.38 269 LYS A O 1
ATOM 2130 N N . THR A 1 270 ? 11.944 4.929 10.053 1.00 73.25 270 THR A N 1
ATOM 2131 C CA . THR A 1 270 ? 10.727 4.290 10.571 1.00 73.25 270 THR A CA 1
ATOM 2132 C C . THR A 1 270 ? 10.576 2.884 9.987 1.00 73.25 270 THR A C 1
ATOM 2134 O O . THR A 1 270 ? 10.630 2.731 8.769 1.00 73.25 270 THR A O 1
ATOM 2137 N N . PRO A 1 271 ? 10.373 1.839 10.810 1.00 79.56 271 PRO A N 1
ATOM 2138 C CA . PRO A 1 271 ? 10.107 0.501 10.294 1.00 79.56 271 PRO A CA 1
ATOM 2139 C C . PRO A 1 271 ? 8.818 0.444 9.464 1.00 79.56 271 PRO A C 1
ATOM 2141 O O . PRO A 1 271 ? 7.775 0.930 9.906 1.00 79.56 271 PRO A O 1
ATOM 2144 N N . LEU A 1 272 ? 8.872 -0.225 8.308 1.00 83.81 272 LEU A N 1
ATOM 2145 C CA . LEU A 1 272 ? 7.672 -0.609 7.566 1.00 83.81 272 LEU A CA 1
ATOM 2146 C C . LEU A 1 272 ? 6.908 -1.645 8.398 1.00 83.81 272 LEU A C 1
ATOM 2148 O O . LEU A 1 272 ? 7.453 -2.686 8.766 1.00 83.81 272 LEU A O 1
ATOM 2152 N N . THR A 1 273 ? 5.663 -1.335 8.755 1.00 83.25 273 THR A N 1
ATOM 2153 C CA . THR A 1 273 ? 4.822 -2.187 9.605 1.00 83.25 273 THR A CA 1
ATOM 2154 C C . THR A 1 273 ? 3.391 -2.218 9.093 1.00 83.25 273 THR A C 1
ATOM 2156 O O . THR A 1 273 ? 2.916 -1.272 8.469 1.00 83.25 273 THR A O 1
ATOM 2159 N N . ALA A 1 274 ? 2.682 -3.311 9.374 1.00 82.00 274 ALA A N 1
ATOM 2160 C CA . ALA A 1 274 ? 1.291 -3.463 8.972 1.00 82.00 274 ALA A CA 1
ATOM 2161 C C . ALA A 1 274 ? 0.413 -2.383 9.629 1.00 82.00 274 ALA A C 1
ATOM 2163 O O . ALA A 1 274 ? 0.387 -2.240 10.854 1.00 82.00 274 ALA A O 1
ATOM 2164 N N . GLY A 1 275 ? -0.331 -1.651 8.807 1.00 74.06 275 GLY A N 1
ATOM 2165 C CA . GLY A 1 275 ? -1.134 -0.487 9.170 1.00 74.06 275 GLY A CA 1
ATOM 2166 C C . GLY A 1 275 ? -0.419 0.851 9.008 1.00 74.06 275 GLY A C 1
ATOM 2167 O O . GLY A 1 275 ? -1.081 1.876 9.147 1.00 74.06 275 GLY A O 1
ATOM 2168 N N . ALA A 1 276 ? 0.887 0.865 8.721 1.00 77.94 276 ALA A N 1
ATOM 2169 C CA . ALA A 1 276 ? 1.592 2.100 8.405 1.00 77.94 276 ALA A CA 1
ATOM 2170 C C . ALA A 1 276 ? 1.103 2.678 7.072 1.00 77.94 276 ALA A C 1
ATOM 2172 O O . ALA A 1 276 ? 0.672 1.943 6.182 1.00 77.94 276 ALA A O 1
ATOM 2173 N N . SER A 1 277 ? 1.190 3.996 6.948 1.00 77.06 277 SER A N 1
ATOM 2174 C CA . SER A 1 277 ? 0.831 4.742 5.750 1.00 77.06 277 SER A CA 1
ATOM 2175 C C . SER A 1 277 ? 2.084 5.298 5.077 1.00 77.06 277 SER A C 1
ATOM 2177 O O . SER A 1 277 ? 2.908 5.913 5.754 1.00 77.06 277 SER A O 1
ATOM 2179 N N . ILE A 1 278 ? 2.202 5.136 3.763 1.00 79.88 278 ILE A N 1
ATOM 2180 C CA . ILE A 1 278 ? 3.266 5.722 2.942 1.00 79.88 278 ILE A CA 1
ATOM 2181 C C . ILE A 1 278 ? 2.668 6.624 1.863 1.00 79.88 278 ILE A C 1
ATOM 2183 O O . ILE A 1 278 ? 1.500 6.477 1.505 1.00 79.88 278 ILE A O 1
ATOM 2187 N N . GLY A 1 279 ? 3.461 7.559 1.358 1.00 79.69 279 GLY A N 1
ATOM 2188 C CA . GLY A 1 279 ? 3.127 8.380 0.204 1.00 79.69 279 GLY A CA 1
ATOM 2189 C C . GLY A 1 279 ? 3.689 7.749 -1.058 1.00 79.69 279 GLY A C 1
ATOM 2190 O O . GLY A 1 279 ? 4.847 7.332 -1.075 1.00 79.69 279 GLY A O 1
ATOM 2191 N N . PHE A 1 280 ? 2.885 7.686 -2.111 1.00 82.50 280 PHE A N 1
ATOM 2192 C CA . PHE A 1 280 ? 3.287 7.100 -3.385 1.00 82.50 280 PHE A CA 1
ATOM 2193 C C . PHE A 1 280 ? 2.677 7.858 -4.560 1.00 82.50 280 PHE A C 1
ATOM 2195 O O . PHE A 1 280 ? 1.535 8.319 -4.486 1.00 82.50 280 PHE A O 1
ATOM 2202 N N . ASP A 1 281 ? 3.424 7.940 -5.651 1.00 81.81 281 ASP A N 1
ATOM 2203 C CA . ASP A 1 281 ? 2.895 8.222 -6.977 1.00 81.81 281 ASP A CA 1
ATOM 2204 C C . ASP A 1 281 ? 3.747 7.534 -8.048 1.00 81.81 281 ASP A C 1
ATOM 2206 O O . ASP A 1 281 ? 4.905 7.175 -7.816 1.00 81.81 281 ASP A O 1
ATOM 2210 N N . VAL A 1 282 ? 3.169 7.367 -9.234 1.00 84.12 282 VAL A N 1
ATOM 2211 C CA . VAL A 1 282 ? 3.875 6.858 -10.406 1.00 84.12 282 VAL A CA 1
ATOM 2212 C C . VAL A 1 282 ? 3.515 7.661 -11.646 1.00 84.12 282 VAL A C 1
ATOM 2214 O O . VAL A 1 282 ? 2.340 7.966 -11.886 1.00 84.12 282 VAL A O 1
ATOM 2217 N N . SER A 1 283 ? 4.533 7.944 -12.458 1.00 82.81 283 SER A N 1
ATOM 2218 C CA . SER A 1 283 ? 4.372 8.449 -13.816 1.00 82.81 283 SER A CA 1
ATOM 2219 C C . SER A 1 283 ? 5.218 7.670 -14.819 1.00 82.81 283 SER A C 1
ATOM 2221 O O . SER A 1 283 ? 6.316 7.222 -14.503 1.00 82.81 283 SER A O 1
ATOM 2223 N N . ILE A 1 284 ? 4.715 7.529 -16.038 1.00 85.25 284 ILE A N 1
ATOM 2224 C CA . ILE A 1 284 ? 5.414 6.918 -17.168 1.00 85.25 284 ILE A CA 1
ATOM 2225 C C . ILE A 1 284 ? 5.606 8.007 -18.212 1.00 85.25 284 ILE A C 1
ATOM 2227 O O . ILE A 1 284 ? 4.638 8.670 -18.583 1.00 85.25 284 ILE A O 1
ATOM 2231 N N . ASP A 1 285 ? 6.844 8.212 -18.641 1.00 82.00 285 ASP A N 1
ATOM 2232 C CA . ASP A 1 285 ? 7.170 9.156 -19.704 1.00 82.00 285 ASP A CA 1
ATOM 2233 C C . ASP A 1 285 ? 7.324 8.394 -21.020 1.00 82.00 285 ASP A C 1
ATOM 2235 O O . ASP A 1 285 ? 8.100 7.441 -21.078 1.00 82.00 285 ASP A O 1
ATOM 2239 N N . TYR A 1 286 ? 6.620 8.855 -22.055 1.00 78.19 286 TYR A N 1
ATOM 2240 C CA . TYR A 1 286 ? 6.649 8.281 -23.396 1.00 78.19 286 TYR A CA 1
ATOM 2241 C C . TYR A 1 286 ? 7.297 9.248 -24.385 1.00 78.19 286 TYR A C 1
ATOM 2243 O O . TYR A 1 286 ? 6.991 10.452 -24.416 1.00 78.19 286 TYR A O 1
ATOM 2251 N N . TYR A 1 287 ? 8.176 8.710 -25.217 1.00 75.50 287 TYR A N 1
ATOM 2252 C CA . TYR A 1 287 ? 8.903 9.435 -26.247 1.00 75.50 287 TYR A CA 1
ATOM 2253 C C . TYR A 1 287 ? 8.560 8.858 -27.628 1.00 75.50 287 TYR A C 1
ATOM 2255 O O . TYR A 1 287 ? 8.093 7.735 -27.768 1.00 75.50 287 TYR A O 1
ATOM 2263 N N . SER A 1 288 ? 8.808 9.624 -28.688 1.00 67.25 288 SER A N 1
ATOM 2264 C CA . SER A 1 288 ? 8.641 9.178 -30.071 1.00 67.25 288 SER A CA 1
ATOM 2265 C C . SER A 1 288 ? 9.927 9.325 -30.872 1.00 67.25 288 SER A C 1
ATOM 2267 O O . SER A 1 288 ? 10.828 10.125 -30.588 1.00 67.25 288 SER A O 1
ATOM 2269 N N . THR A 1 289 ? 10.024 8.535 -31.941 1.00 59.28 289 THR A N 1
ATOM 2270 C CA . THR A 1 289 ? 11.183 8.548 -32.830 1.00 59.28 289 THR A CA 1
ATOM 2271 C C . THR A 1 289 ? 11.342 9.910 -33.519 1.00 59.28 289 THR A C 1
ATOM 2273 O O . THR A 1 289 ? 10.573 10.253 -34.418 1.00 59.28 289 THR A O 1
ATOM 2276 N N . GLY A 1 290 ? 12.397 10.655 -33.171 1.00 54.66 290 GLY A N 1
ATOM 2277 C CA . GLY A 1 290 ? 12.822 11.868 -33.889 1.00 54.66 290 GLY A CA 1
ATOM 2278 C C . GLY A 1 290 ? 12.544 13.200 -33.184 1.00 54.66 290 GLY A C 1
ATOM 2279 O O . GLY A 1 290 ? 12.899 14.245 -33.738 1.00 54.66 290 GLY A O 1
ATOM 2280 N N . GLY A 1 291 ? 11.965 13.178 -31.981 1.00 54.12 291 GLY A N 1
ATOM 2281 C CA . GLY A 1 291 ? 11.879 14.328 -31.078 1.00 54.12 291 GLY A CA 1
ATOM 2282 C C . GLY A 1 291 ? 13.061 14.395 -30.101 1.00 54.12 291 GLY A C 1
ATOM 2283 O O . GLY A 1 291 ? 13.633 13.377 -29.731 1.00 54.12 291 GLY A O 1
ATOM 2284 N N . ASN A 1 292 ? 13.430 15.604 -29.665 1.00 52.62 292 ASN A N 1
ATOM 2285 C CA . ASN A 1 292 ? 14.365 15.818 -28.546 1.00 52.62 292 ASN A CA 1
ATOM 2286 C C . ASN A 1 292 ? 13.600 16.056 -27.226 1.00 52.62 292 ASN A C 1
ATOM 2288 O O . ASN A 1 292 ? 14.068 16.817 -26.379 1.00 52.62 292 ASN A O 1
ATOM 2292 N N . GLY A 1 293 ? 12.395 15.510 -27.066 1.00 60.44 293 GLY A N 1
ATOM 2293 C CA . GLY A 1 293 ? 11.555 15.759 -25.896 1.00 60.44 293 GLY A CA 1
ATOM 2294 C C . GLY A 1 293 ? 10.509 14.674 -25.700 1.00 60.44 293 GLY A C 1
ATOM 2295 O O . GLY A 1 293 ? 10.230 13.922 -26.628 1.00 60.44 293 GLY A O 1
ATOM 2296 N N . ARG A 1 294 ? 9.980 14.609 -24.476 1.00 67.19 294 ARG A N 1
ATOM 2297 C CA . ARG A 1 294 ? 8.844 13.767 -24.103 1.00 67.19 294 ARG A CA 1
ATOM 2298 C C . ARG A 1 294 ? 7.606 14.219 -24.876 1.00 67.19 294 ARG A C 1
ATOM 2300 O O . ARG A 1 294 ? 7.362 15.421 -24.962 1.00 67.19 294 ARG A O 1
ATOM 2307 N N . ASP A 1 295 ? 6.836 13.281 -25.416 1.00 66.81 295 ASP A N 1
ATOM 2308 C CA . ASP A 1 295 ? 5.618 13.609 -26.169 1.00 66.81 295 ASP A CA 1
ATOM 2309 C C . ASP A 1 295 ? 4.390 13.652 -25.258 1.00 66.81 295 ASP A C 1
ATOM 2311 O O . ASP A 1 295 ? 3.556 14.559 -25.353 1.00 66.81 295 ASP A O 1
ATOM 2315 N N . TYR A 1 296 ? 4.303 12.693 -24.339 1.00 71.44 296 TYR A N 1
ATOM 2316 C CA . TYR A 1 296 ? 3.281 12.639 -23.304 1.00 71.44 296 TYR A CA 1
ATOM 2317 C C . TYR A 1 296 ? 3.789 11.894 -22.070 1.00 71.44 296 TYR A C 1
ATOM 2319 O O . TYR A 1 296 ? 4.790 11.178 -22.110 1.00 71.44 296 TYR A O 1
ATOM 2327 N N . TYR A 1 297 ? 3.092 12.071 -20.952 1.00 76.81 297 TYR A N 1
ATOM 2328 C CA . TYR A 1 297 ? 3.285 11.249 -19.764 1.00 76.81 297 TYR A CA 1
ATOM 2329 C C . TYR A 1 297 ? 1.948 10.726 -19.262 1.00 76.81 297 TYR A C 1
ATOM 2331 O O . TYR A 1 297 ? 0.935 11.416 -19.350 1.00 76.81 297 TYR A O 1
ATOM 2339 N N . ALA A 1 298 ? 1.943 9.523 -18.706 1.00 78.12 298 ALA A N 1
ATOM 2340 C CA . ALA A 1 298 ? 0.809 8.987 -17.972 1.00 78.12 298 ALA A CA 1
ATOM 2341 C C . ALA A 1 298 ? 1.096 9.048 -16.473 1.00 78.12 298 ALA A C 1
ATOM 2343 O O . ALA A 1 298 ? 2.229 8.813 -16.060 1.00 78.12 298 ALA A O 1
ATOM 2344 N N . ASN A 1 299 ? 0.101 9.325 -15.629 1.00 78.50 299 ASN A N 1
ATOM 2345 C CA . ASN A 1 299 ? 0.267 9.174 -14.183 1.00 78.50 299 ASN A CA 1
ATOM 2346 C C . ASN A 1 299 ? -0.926 8.515 -13.482 1.00 78.50 299 ASN A C 1
ATOM 2348 O O . ASN A 1 299 ? -2.067 8.514 -13.962 1.00 78.50 299 ASN A O 1
ATOM 2352 N N . TRP A 1 300 ? -0.657 7.949 -12.306 1.00 77.19 300 TRP A N 1
ATOM 2353 C CA . TRP A 1 300 ? -1.690 7.332 -11.477 1.00 77.19 300 TRP A CA 1
ATOM 2354 C C . TRP A 1 300 ? -2.578 8.379 -10.793 1.00 77.19 300 TRP A C 1
ATOM 2356 O O . TRP A 1 300 ? -3.806 8.262 -10.837 1.00 77.19 300 TRP A O 1
ATOM 2366 N N . ASN A 1 301 ? -1.993 9.419 -10.186 1.00 70.38 301 ASN A N 1
ATOM 2367 C CA . ASN A 1 301 ? -2.764 10.367 -9.376 1.00 70.38 301 ASN A CA 1
ATOM 2368 C C . ASN A 1 301 ? -3.485 11.494 -10.162 1.00 70.38 301 ASN A C 1
ATOM 2370 O O . ASN A 1 301 ? -4.321 12.196 -9.600 1.00 70.38 301 ASN A O 1
ATOM 2374 N N . GLY A 1 302 ? -3.246 11.654 -11.465 1.00 54.75 302 GLY A N 1
ATOM 2375 C CA . GLY A 1 302 ? -4.134 12.399 -12.371 1.00 54.75 302 GLY A CA 1
ATOM 2376 C C . GLY A 1 302 ? -4.341 13.889 -12.110 1.00 54.75 302 GLY A C 1
ATOM 2377 O O . GLY A 1 302 ? -5.416 14.405 -12.419 1.00 54.75 302 GLY A O 1
ATOM 2378 N N . TYR A 1 303 ? -3.365 14.609 -11.551 1.00 49.03 303 TYR A N 1
ATOM 2379 C CA . TYR A 1 303 ? -3.464 16.069 -11.478 1.00 49.03 303 TYR A CA 1
ATOM 2380 C C . TYR A 1 303 ? -3.478 16.688 -12.886 1.00 49.03 303 TYR A C 1
ATOM 2382 O O . TYR A 1 303 ? -2.451 16.846 -13.540 1.00 49.03 303 TYR A O 1
ATOM 2390 N N . VAL A 1 304 ? -4.677 17.066 -13.332 1.00 39.06 304 VAL A N 1
ATOM 2391 C CA . VAL A 1 304 ? -4.913 17.873 -14.530 1.00 39.06 304 VAL A CA 1
ATOM 2392 C C . VAL A 1 304 ? -4.509 19.313 -14.222 1.00 39.06 304 VAL A C 1
ATOM 2394 O O . VAL A 1 304 ? -5.223 20.012 -13.503 1.00 39.06 304 VAL A O 1
ATOM 2397 N N . LEU A 1 305 ? -3.397 19.785 -14.789 1.00 39.06 305 LEU A N 1
ATOM 2398 C CA . LEU A 1 305 ? -3.117 21.219 -14.895 1.00 39.06 305 LEU A CA 1
ATOM 2399 C C . LEU A 1 305 ? -4.106 21.822 -15.903 1.00 39.06 305 LEU A C 1
ATOM 2401 O O . LEU A 1 305 ? -3.801 21.970 -17.081 1.00 39.06 305 LEU A O 1
ATOM 2405 N N . LYS A 1 306 ? -5.335 22.103 -15.466 1.00 31.52 306 LYS A N 1
ATOM 2406 C CA . LYS A 1 306 ? -6.296 22.874 -16.258 1.00 31.52 306 LYS A CA 1
ATOM 2407 C C . LYS A 1 306 ? -6.031 24.353 -16.017 1.00 31.52 306 LYS A C 1
ATOM 2409 O O . LYS A 1 306 ? -6.173 24.807 -14.890 1.00 31.52 306 LYS A O 1
ATOM 2414 N N . ASP A 1 307 ? -5.625 25.030 -17.086 1.00 36.25 307 ASP A N 1
ATOM 2415 C CA . ASP A 1 307 ? -5.744 26.462 -17.368 1.00 36.25 307 ASP A CA 1
ATOM 2416 C C . ASP A 1 307 ? -5.894 27.394 -16.146 1.00 36.25 307 ASP A C 1
ATOM 2418 O O . ASP A 1 307 ? -6.953 27.492 -15.531 1.00 36.25 307 ASP A O 1
ATOM 2422 N N . GLU A 1 308 ? -4.824 28.155 -15.881 1.00 35.88 308 GLU A N 1
ATOM 2423 C CA . GLU A 1 308 ? -4.715 29.252 -14.901 1.00 35.88 308 GLU A CA 1
ATOM 2424 C C . GLU A 1 308 ? -4.439 28.877 -13.419 1.00 35.88 308 GLU A C 1
ATOM 2426 O O . GLU A 1 308 ? -5.125 29.317 -12.499 1.00 35.88 308 GLU A O 1
ATOM 2431 N N . GLY A 1 309 ? -3.308 28.191 -13.179 1.00 27.62 309 GLY A N 1
ATOM 2432 C CA . GLY A 1 309 ? -2.441 28.392 -11.997 1.00 27.62 309 GLY A CA 1
ATOM 2433 C C . GLY A 1 309 ? -2.209 27.185 -11.061 1.00 27.62 309 GLY A C 1
ATOM 2434 O O . GLY A 1 309 ? -3.003 26.251 -11.066 1.00 27.62 309 GLY A O 1
ATOM 2435 N N . PRO A 1 310 ? -1.166 27.218 -10.196 1.00 33.53 310 PRO A N 1
ATOM 2436 C CA . PRO A 1 310 ? 0.137 27.835 -10.428 1.00 33.53 310 PRO A CA 1
ATOM 2437 C C . PRO A 1 310 ? 0.943 26.963 -11.407 1.00 33.53 310 PRO A C 1
ATOM 2439 O O . PRO A 1 310 ? 0.714 25.762 -11.537 1.00 33.53 310 PRO A O 1
ATOM 2442 N N . SER A 1 311 ? 1.914 27.565 -12.092 1.00 37.22 311 SER A N 1
ATOM 2443 C CA . SER A 1 311 ? 3.038 26.823 -12.668 1.00 37.22 311 SER A CA 1
ATOM 2444 C C . SER A 1 311 ? 3.534 25.778 -11.667 1.00 37.22 311 SER A C 1
ATOM 2446 O O . SER A 1 311 ? 3.526 26.065 -10.467 1.00 37.22 311 SER A O 1
ATOM 2448 N N . CYS A 1 312 ? 3.990 24.615 -12.151 1.00 36.09 312 CYS A N 1
ATOM 2449 C CA . CYS A 1 312 ? 4.832 23.699 -11.379 1.00 36.09 312 CYS A CA 1
ATOM 2450 C C . CYS A 1 312 ? 5.709 24.545 -10.430 1.00 36.09 312 CYS A C 1
ATOM 2452 O O . CYS A 1 312 ? 6.470 25.378 -10.928 1.00 36.09 312 CYS A O 1
ATOM 2454 N N . PRO A 1 313 ? 5.533 24.482 -9.093 1.00 36.38 313 PRO A N 1
ATOM 2455 C CA . PRO A 1 313 ? 6.118 25.478 -8.183 1.00 36.38 313 PRO A CA 1
ATOM 2456 C C . PRO A 1 313 ? 7.647 25.408 -8.156 1.00 36.38 313 PRO A C 1
ATOM 2458 O O . PRO A 1 313 ? 8.318 26.248 -7.564 1.00 36.38 313 PRO A O 1
ATOM 2461 N N . VAL A 1 314 ? 8.194 24.401 -8.819 1.00 37.44 314 VAL A N 1
ATOM 2462 C CA . VAL A 1 314 ? 9.596 24.255 -9.116 1.00 37.44 314 VAL A CA 1
ATOM 2463 C C . VAL A 1 314 ? 9.831 24.718 -10.541 1.00 37.44 314 VAL A C 1
ATOM 2465 O O . VAL A 1 314 ? 9.718 23.939 -11.473 1.00 37.44 314 VAL A O 1
ATOM 2468 N N . GLU A 1 315 ? 10.202 25.988 -10.697 1.00 30.42 315 GLU A N 1
ATOM 2469 C CA . GLU A 1 315 ? 11.236 26.338 -11.666 1.00 30.42 315 GLU A CA 1
ATOM 2470 C C . GLU A 1 315 ? 12.563 25.795 -11.105 1.00 30.42 315 GLU A C 1
ATOM 2472 O O . GLU A 1 315 ? 13.012 26.265 -10.060 1.00 30.42 315 GLU A O 1
ATOM 2477 N N . GLY A 1 316 ? 13.203 24.809 -11.748 1.00 32.53 316 GLY A N 1
ATOM 2478 C CA . GLY A 1 316 ? 14.619 24.530 -11.467 1.00 32.53 316 GLY A CA 1
ATOM 2479 C C . GLY A 1 316 ? 15.126 23.089 -11.481 1.00 32.53 316 GLY A C 1
ATOM 2480 O O . GLY A 1 316 ? 16.342 22.922 -11.426 1.00 32.53 316 GLY A O 1
ATOM 2481 N N . TRP A 1 317 ? 14.296 22.049 -11.593 1.00 34.78 317 TRP A N 1
ATOM 2482 C CA . TRP A 1 317 ? 14.832 20.680 -11.667 1.00 34.78 317 TRP A CA 1
ATOM 2483 C C . TRP A 1 317 ? 15.104 20.282 -13.114 1.00 34.78 317 TRP A C 1
ATOM 2485 O O . TRP A 1 317 ? 14.314 19.601 -13.756 1.00 34.78 317 TRP A O 1
ATOM 2495 N N . LEU A 1 318 ? 16.258 20.713 -13.626 1.00 31.36 318 LEU A N 1
ATOM 2496 C CA . LEU A 1 318 ? 16.879 20.026 -14.750 1.00 31.36 318 LEU A CA 1
ATOM 2497 C C . LEU A 1 318 ? 17.373 18.663 -14.245 1.00 31.36 318 LEU A C 1
ATOM 2499 O O . LEU A 1 318 ? 18.281 18.584 -13.410 1.00 31.36 318 LEU A O 1
ATOM 2503 N N . THR A 1 319 ? 16.824 17.580 -14.793 1.00 37.22 319 THR A N 1
ATOM 2504 C CA . THR A 1 319 ? 17.623 16.358 -14.950 1.00 37.22 319 THR A CA 1
ATOM 2505 C C . THR A 1 319 ? 18.876 16.716 -15.758 1.00 37.22 319 THR A C 1
ATOM 2507 O O . THR A 1 319 ? 18.896 17.718 -16.477 1.00 37.22 319 THR A O 1
ATOM 2510 N N . SER A 1 320 ? 19.930 15.902 -15.714 1.00 29.91 320 SER A N 1
ATOM 2511 C CA . SER A 1 320 ? 21.113 16.077 -16.580 1.00 29.91 320 SER A CA 1
ATOM 2512 C C . SER A 1 320 ? 20.795 16.120 -18.091 1.00 29.91 320 SER A C 1
ATOM 2514 O O . SER A 1 320 ? 21.686 16.405 -18.889 1.00 29.91 320 SER A O 1
ATOM 2516 N N . HIS A 1 321 ? 19.528 15.897 -18.466 1.00 31.28 321 HIS A N 1
ATOM 2517 C CA . HIS A 1 321 ? 18.982 15.942 -19.818 1.00 31.28 321 HIS A CA 1
ATOM 2518 C C . HIS A 1 321 ? 17.934 17.059 -20.051 1.00 31.28 321 HIS A C 1
ATOM 2520 O O . HIS A 1 321 ? 17.536 17.269 -21.188 1.00 31.28 321 HIS A O 1
ATOM 2526 N N . GLY A 1 322 ? 17.550 17.845 -19.033 1.00 27.27 322 GLY A N 1
ATOM 2527 C CA . GLY A 1 322 ? 16.771 19.082 -19.200 1.00 27.27 322 GLY A CA 1
ATOM 2528 C C . GLY A 1 322 ? 15.249 18.962 -19.328 1.00 27.27 322 GLY A C 1
ATOM 2529 O O . GLY A 1 322 ? 14.662 19.743 -20.074 1.00 27.27 322 GLY A O 1
ATOM 2530 N N . TYR A 1 323 ? 14.597 18.068 -18.575 1.00 37.19 323 TYR A N 1
ATOM 2531 C CA . TYR A 1 323 ? 13.142 17.852 -18.681 1.00 37.19 323 TYR A CA 1
ATOM 2532 C C . TYR A 1 323 ? 12.369 18.019 -17.362 1.00 37.19 323 TYR A C 1
ATOM 2534 O O . TYR A 1 323 ? 12.900 17.751 -16.285 1.00 37.19 323 TYR A O 1
ATOM 2542 N N . TRP A 1 324 ? 11.106 18.459 -17.474 1.00 35.72 324 TRP A N 1
ATOM 2543 C CA . TRP A 1 324 ? 10.186 18.751 -16.369 1.00 35.72 324 TRP A CA 1
ATOM 2544 C C . TRP A 1 324 ? 9.265 17.560 -16.068 1.00 35.72 324 TRP A C 1
ATOM 2546 O O . TRP A 1 324 ? 8.312 17.293 -16.801 1.00 35.72 324 TRP A O 1
ATOM 2556 N N . THR A 1 325 ? 9.480 16.891 -14.942 1.00 38.69 325 THR A N 1
ATOM 2557 C CA . THR A 1 325 ? 8.505 15.960 -14.359 1.00 38.69 325 THR A CA 1
ATOM 2558 C C . THR A 1 325 ? 7.995 16.571 -13.062 1.00 38.69 325 THR A C 1
ATOM 2560 O O . THR A 1 325 ? 8.766 16.775 -12.124 1.00 38.69 325 THR A O 1
ATOM 2563 N N . CYS A 1 326 ? 6.714 16.934 -13.008 1.00 40.53 326 CYS A N 1
ATOM 2564 C CA . CYS A 1 326 ? 6.119 17.393 -11.760 1.00 40.53 326 CYS A CA 1
ATOM 2565 C C . CYS A 1 326 ? 5.869 16.156 -10.889 1.00 40.53 326 CYS A C 1
ATOM 2567 O O . CYS A 1 326 ? 5.121 15.287 -11.341 1.00 40.53 326 CYS A O 1
ATOM 2569 N N . PRO A 1 327 ? 6.431 16.049 -9.671 1.00 45.81 327 PRO A N 1
ATOM 2570 C CA . PRO A 1 327 ? 5.894 15.107 -8.704 1.00 45.81 327 PRO A CA 1
ATOM 2571 C C . PRO A 1 327 ? 4.438 15.523 -8.481 1.00 45.81 327 PRO A C 1
ATOM 2573 O O . PRO A 1 327 ? 4.173 16.610 -7.958 1.00 45.81 327 PRO A O 1
ATOM 2576 N N . ALA A 1 328 ? 3.482 14.732 -8.969 1.00 47.75 328 ALA A N 1
ATOM 2577 C CA . ALA A 1 328 ? 2.105 14.952 -8.566 1.00 47.75 328 ALA A CA 1
ATOM 2578 C C . ALA A 1 328 ? 2.018 14.624 -7.067 1.00 47.75 328 ALA A C 1
ATOM 2580 O O . ALA A 1 328 ? 2.848 13.893 -6.524 1.00 47.75 328 ALA A O 1
ATOM 2581 N N . ALA A 1 329 ? 1.062 15.234 -6.368 1.00 58.59 329 ALA A N 1
ATOM 2582 C CA . ALA A 1 329 ? 0.869 15.038 -4.935 1.00 58.59 329 ALA A CA 1
ATOM 2583 C C . ALA A 1 329 ? 0.972 13.547 -4.563 1.00 58.59 329 ALA A C 1
ATOM 2585 O O . ALA A 1 329 ? 0.255 12.734 -5.138 1.00 58.59 329 ALA A O 1
ATOM 2586 N N . LEU A 1 330 ? 1.839 13.163 -3.621 1.00 66.81 330 LEU A N 1
ATOM 2587 C CA . LEU A 1 330 ? 1.858 11.776 -3.145 1.00 66.81 330 LEU A CA 1
ATOM 2588 C C . LEU A 1 330 ? 0.479 11.421 -2.580 1.00 66.81 330 LEU A C 1
ATOM 2590 O O . LEU A 1 330 ? -0.088 12.188 -1.791 1.00 66.81 330 LEU A O 1
ATOM 2594 N N . LYS A 1 331 ? -0.046 10.264 -2.981 1.00 71.75 331 LYS A N 1
ATOM 2595 C CA . LYS A 1 331 ? -1.268 9.695 -2.417 1.00 71.75 331 LYS A CA 1
ATOM 2596 C C . LYS A 1 331 ? -0.930 8.741 -1.284 1.00 71.75 331 LYS A C 1
ATOM 2598 O O . LYS A 1 331 ? 0.060 8.016 -1.348 1.00 71.75 331 LYS A O 1
ATOM 2603 N N . GLU A 1 332 ? -1.796 8.731 -0.279 1.00 74.50 332 GLU A N 1
ATOM 2604 C CA . GLU A 1 332 ? -1.647 7.875 0.891 1.00 74.50 332 GLU A CA 1
ATOM 2605 C C . GLU A 1 332 ? -1.995 6.427 0.570 1.00 74.50 332 GLU A C 1
ATOM 2607 O O . GLU A 1 332 ? -3.035 6.123 -0.018 1.00 74.50 332 GLU A O 1
ATOM 2612 N N . ILE A 1 333 ? -1.114 5.528 1.000 1.00 76.75 333 ILE A N 1
ATOM 2613 C CA . ILE A 1 333 ? -1.244 4.089 0.815 1.00 76.75 333 ILE A CA 1
ATOM 2614 C C . ILE A 1 333 ? -0.976 3.377 2.130 1.00 76.75 333 ILE A C 1
ATOM 2616 O O . ILE A 1 333 ? -0.001 3.685 2.809 1.00 76.75 333 ILE A O 1
ATOM 2620 N N . ILE A 1 334 ? -1.819 2.405 2.485 1.00 77.31 334 ILE A N 1
ATOM 2621 C CA . ILE A 1 334 ? -1.662 1.632 3.720 1.00 77.31 334 ILE A CA 1
ATOM 2622 C C . ILE A 1 334 ? -0.967 0.303 3.420 1.00 77.31 334 ILE A C 1
ATOM 2624 O O . ILE A 1 334 ? -1.390 -0.479 2.564 1.00 77.31 334 ILE A O 1
ATOM 2628 N N . LEU A 1 335 ? 0.067 0.010 4.204 1.00 81.19 335 LEU A N 1
ATOM 2629 C CA . LEU A 1 335 ? 0.731 -1.286 4.235 1.00 81.19 335 LEU A CA 1
ATOM 2630 C C . LEU A 1 335 ? -0.197 -2.294 4.927 1.00 81.19 335 LEU A C 1
ATOM 2632 O O . LEU A 1 335 ? -0.382 -2.232 6.142 1.00 81.19 335 LEU A O 1
ATOM 2636 N N . LEU A 1 336 ? -0.824 -3.217 4.200 1.00 74.06 336 LEU A N 1
ATOM 2637 C CA . LEU A 1 336 ? -1.645 -4.262 4.817 1.00 74.06 336 LEU A CA 1
ATOM 2638 C C . LEU A 1 336 ? -0.769 -5.455 5.221 1.00 74.06 336 LEU A C 1
ATOM 2640 O O . LEU A 1 336 ? 0.203 -5.770 4.535 1.00 74.06 336 LEU A O 1
ATOM 2644 N N . PRO A 1 337 ? -1.104 -6.176 6.304 1.00 69.19 337 PRO A N 1
ATOM 2645 C CA . PRO A 1 337 ? -0.525 -7.498 6.504 1.00 69.19 337 PRO A CA 1
ATOM 2646 C C . PRO A 1 337 ? -0.972 -8.440 5.376 1.00 69.19 337 PRO A C 1
ATOM 2648 O O . PRO A 1 337 ? -1.807 -8.088 4.539 1.00 69.19 337 PRO A O 1
ATOM 2651 N N . GLU A 1 338 ? -0.440 -9.657 5.370 1.00 64.19 338 GLU A N 1
ATOM 2652 C CA . GLU A 1 338 ? -0.826 -10.680 4.402 1.00 64.19 338 GLU A CA 1
ATOM 2653 C C . GLU A 1 338 ? -2.344 -10.834 4.253 1.00 64.19 338 GLU A C 1
ATOM 2655 O O . GLU A 1 338 ? -3.112 -10.785 5.224 1.00 64.19 338 GLU A O 1
ATOM 2660 N N . LYS A 1 339 ? -2.768 -11.070 3.012 1.00 53.69 339 LYS A N 1
ATOM 2661 C CA . LYS A 1 339 ? -4.146 -11.411 2.681 1.00 53.69 339 LYS A CA 1
ATOM 2662 C C . LYS A 1 339 ? -4.390 -12.843 3.178 1.00 53.69 339 LYS A C 1
ATOM 2664 O O . LYS A 1 339 ? -4.010 -13.795 2.507 1.00 53.69 339 LYS A O 1
ATOM 2669 N N . ARG A 1 340 ? -4.949 -12.980 4.385 1.00 42.56 340 ARG A N 1
ATOM 2670 C CA . ARG A 1 340 ? -5.369 -14.281 4.938 1.00 42.56 340 ARG A CA 1
ATOM 2671 C C . ARG A 1 340 ? -6.540 -14.888 4.182 1.00 42.56 340 ARG A C 1
ATOM 2673 O O . ARG A 1 340 ? -7.469 -14.122 3.832 1.00 42.56 340 ARG A O 1
#

Sequence (340 aa):
MYSVLSILLVLGLGCSCSLGEFLDGKFEGFQQTGNLKEYSATVGVIRGKGQVVFDKEKINDGASLTITVKPDYGNKVKIFKINNIDYTEKLKDNAFVIDNITSDIVVDVQFEELEGYVSYVAAENVPVIDGEIDNIWDTSYTFSVKNQHLDNGDEIYEDTSYVNVLWNENGLYYLCYVYDGDLVYGDVCNLWVSEVYSSEPHLRDPITGEWSLVNYSANPEDGTYAITAAADGNNYVYTGFDVSEYWTCAAQITDFGYILEIFMPRVGKTPLTAGASIGFDVSIDYYSTGGNGRDYYANWNGYVLKDEGPSCPVEGWLTSHGYWTCPAALKEIILLPEKR